Protein AF-0000000067836263 (afdb_homodimer)

Solvent-accessible surface area (backbone atoms only — not comparable to full-atom values): 13389 Å² total; per-residue (Å²): 71,58,66,52,59,58,48,73,36,65,31,92,86,54,60,40,24,23,24,28,62,38,73,39,53,53,65,40,67,37,30,39,68,39,77,93,58,31,45,74,40,44,68,71,58,35,48,76,71,31,68,58,45,29,51,48,44,49,43,50,20,43,34,40,86,85,82,56,33,32,35,38,49,52,55,67,71,66,40,44,36,70,35,97,80,37,47,33,46,74,61,96,51,39,26,26,25,73,36,72,39,52,54,70,37,70,47,23,29,45,52,81,80,40,54,42,56,74,39,73,65,62,65,86,113,69,59,66,52,60,58,46,73,37,66,32,93,86,54,58,42,22,24,24,26,62,38,74,40,53,53,65,38,67,37,30,39,69,37,76,92,58,31,46,74,39,43,68,72,60,36,49,75,72,32,70,57,44,30,51,48,45,50,43,49,20,42,34,40,86,84,82,56,33,30,35,39,50,53,56,66,71,66,38,43,37,70,35,98,78,37,48,34,46,72,60,94,51,40,26,27,25,72,36,71,40,51,54,69,38,72,47,23,29,46,53,82,81,40,54,42,56,76,37,74,63,61,64,88,113

Secondary structure (DSSP, 8-state):
-B-S-EEEEE-SSSSEEEEESS-B-TT-EEEE--TTTEEEE-HHHHHTT-HHHHHHHHHH-EE-TTT--EEEESSSGGGPEE-SS-SEEE-SSEEEESS-B-TTPEEEE-TTTTB----------/-B-S-EEEEE-SSSSEEEEESS-B-TT-EEEE--TTTEEEE-HHHHHTT-HHHHHHHHHHPEEPTTT--EEEESSSGGGPEE-SS-SEEE-SSEEEESS-B-TTPEEEE-TTTTB----------

pLDDT: mean 85.41, std 17.12, range [23.23, 98.62]

InterPro domains:
  IPR001214 SET domain [PF00856] (15-111)
  IPR001214 SET domain [PS50280] (4-112)
  IPR001214 SET domain [SM00317] (4-118)
  IPR046341 SET domain superfamily [G3DSA:2.170.270.10] (4-118)
  IPR046341 SET domain superfamily [SSF82199] (3-113)

Nearest PDB structures (foldseek):
  7u5v-assembly1_A  TM=6.796E-01  e=8.882E-07  Homo sapiens
  2w5z-assembly1_A  TM=6.906E-01  e=1.501E-06  Homo sapiens
  6paf-assembly1_A  TM=6.455E-01  e=1.419E-02  Homo sapiens
  6p6k-assembly1_A  TM=6.114E-01  e=1.191E-02  Homo sapiens
  6o9o-assembly1_A  TM=6.427E-01  e=1.899E-02  Homo sapiens

Radius of gyration: 17.43 Å; Cα contacts (8 Å, |Δi|>4): 562; chains: 2; bounding box: 42×46×35 Å

Structure (mmCIF, N/CA/C/O backbone):
data_AF-0000000067836263-model_v1
#
loop_
_entity.id
_entity.type
_entity.pdbx_description
1 polymer 'SET domain-containing protein'
#
loop_
_atom_site.group_PDB
_atom_site.id
_atom_site.type_symbol
_atom_site.label_atom_id
_atom_site.label_alt_id
_atom_site.label_comp_id
_atom_site.label_asym_id
_atom_site.label_entity_id
_atom_site.label_seq_id
_atom_site.pdbx_PDB_ins_code
_atom_site.Cartn_x
_atom_site.Cartn_y
_atom_site.Cartn_z
_atom_site.occupancy
_atom_site.B_iso_or_equiv
_atom_site.auth_seq_id
_atom_site.auth_comp_id
_atom_site.auth_asym_id
_atom_site.auth_atom_id
_atom_site.pdbx_PDB_model_num
ATOM 1 N N . MET A 1 1 ? 2.768 -11.562 1.488 1 87.62 1 MET A N 1
ATOM 2 C CA . MET A 1 1 ? 3.916 -10.797 1.013 1 87.62 1 MET A CA 1
ATOM 3 C C . MET A 1 1 ? 4.293 -11.203 -0.407 1 87.62 1 MET A C 1
ATOM 5 O O . MET A 1 1 ? 4.387 -12.398 -0.709 1 87.62 1 MET A O 1
ATOM 9 N N . MET A 1 2 ? 4.492 -10.219 -1.247 1 92.06 2 MET A N 1
ATOM 10 C CA . MET A 1 2 ? 4.961 -10.508 -2.6 1 92.06 2 MET A CA 1
ATOM 11 C C . MET A 1 2 ? 6.414 -10.969 -2.586 1 92.06 2 MET A C 1
ATOM 13 O O . MET A 1 2 ? 7.277 -10.305 -2.016 1 92.06 2 MET A O 1
ATOM 17 N N . ILE A 1 3 ? 6.699 -12.094 -3.27 1 92.81 3 ILE A N 1
ATOM 18 C CA . ILE A 1 3 ? 8.039 -12.664 -3.148 1 92.81 3 ILE A CA 1
ATOM 19 C C . ILE A 1 3 ? 8.758 -12.586 -4.496 1 92.81 3 ILE A C 1
ATOM 21 O O . ILE A 1 3 ? 9.75 -13.281 -4.719 1 92.81 3 ILE A O 1
ATOM 25 N N . VAL A 1 4 ? 8.25 -11.906 -5.438 1 94.56 4 VAL A N 1
ATOM 26 C CA . VAL A 1 4 ? 8.867 -11.586 -6.719 1 94.56 4 VAL A CA 1
ATOM 27 C C . VAL A 1 4 ? 8.977 -10.07 -6.875 1 94.56 4 VAL A C 1
ATOM 29 O O . VAL A 1 4 ? 8.211 -9.32 -6.27 1 94.56 4 VAL A O 1
ATOM 32 N N . LYS A 1 5 ? 9.93 -9.648 -7.66 1 93.75 5 LYS A N 1
ATOM 33 C CA . LYS A 1 5 ? 10.031 -8.219 -7.918 1 93.75 5 LYS A CA 1
ATOM 34 C C . LYS A 1 5 ? 8.773 -7.688 -8.602 1 93.75 5 LYS A C 1
ATOM 36 O O . LYS A 1 5 ? 8.273 -8.297 -9.547 1 93.75 5 LYS A O 1
ATOM 41 N N . ASN A 1 6 ? 8.266 -6.621 -8.109 1 95 6 ASN A N 1
ATOM 42 C CA . ASN A 1 6 ? 7.066 -5.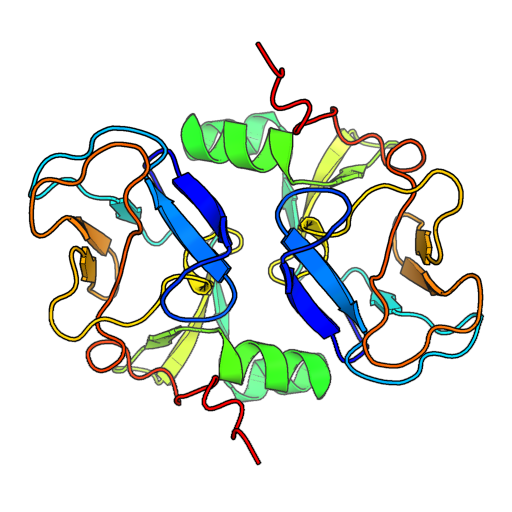992 -8.656 1 95 6 ASN A CA 1
ATOM 43 C C . ASN A 1 6 ? 7.02 -4.5 -8.328 1 95 6 ASN A C 1
ATOM 45 O O . ASN A 1 6 ? 7.809 -4.016 -7.512 1 95 6 ASN A O 1
ATOM 49 N N . TYR A 1 7 ? 6.176 -3.816 -9.023 1 93.06 7 TYR A N 1
ATOM 50 C CA . TYR A 1 7 ? 6.023 -2.389 -8.766 1 93.06 7 TYR A CA 1
ATOM 51 C C . TYR A 1 7 ? 4.617 -1.919 -9.117 1 93.06 7 TYR A C 1
ATOM 53 O O . TYR A 1 7 ? 3.883 -2.611 -9.828 1 93.06 7 TYR A O 1
ATOM 61 N N . VAL A 1 8 ? 4.195 -0.805 -8.547 1 93.5 8 VAL A N 1
ATOM 62 C CA . VAL A 1 8 ? 2.902 -0.188 -8.812 1 93.5 8 VAL A CA 1
ATOM 63 C C . VAL A 1 8 ? 3.064 0.918 -9.852 1 93.5 8 VAL A C 1
ATOM 65 O O . VAL A 1 8 ? 3.979 1.74 -9.758 1 93.5 8 VAL A O 1
ATOM 68 N N . ALA A 1 9 ? 2.27 0.976 -10.82 1 93.69 9 ALA A N 1
ATOM 69 C CA . ALA A 1 9 ? 2.312 1.959 -11.906 1 93.69 9 ALA A CA 1
ATOM 70 C C . ALA A 1 9 ? 0.921 2.193 -12.484 1 93.69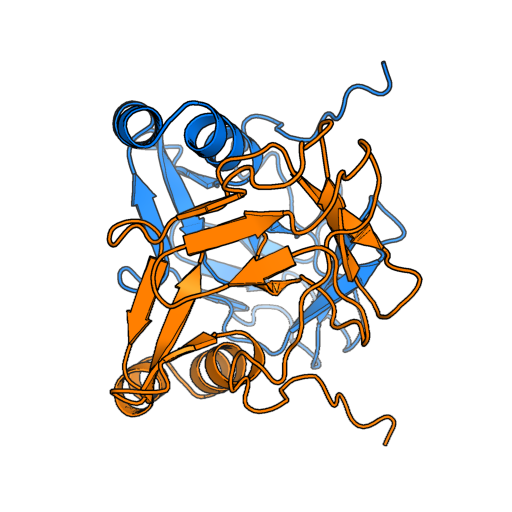 9 ALA A C 1
ATOM 72 O O . ALA A 1 9 ? -0.021 1.46 -12.172 1 93.69 9 ALA A O 1
ATOM 73 N N . PRO A 1 10 ? 0.758 3.324 -13.203 1 92.94 10 PRO A N 1
ATOM 74 C CA . PRO A 1 10 ? -0.54 3.541 -13.852 1 92.94 10 PRO A CA 1
ATOM 75 C C . PRO A 1 10 ? -0.971 2.363 -14.719 1 92.94 10 PRO A C 1
ATOM 77 O O . PRO A 1 10 ? -0.141 1.759 -15.406 1 92.94 10 PRO A O 1
ATOM 80 N N . SER A 1 11 ? -2.193 2.025 -14.609 1 93.25 11 SER A N 1
ATOM 81 C CA . SER A 1 11 ? -2.738 0.879 -15.336 1 93.25 11 SER A CA 1
ATOM 82 C C . SER A 1 11 ? -3.719 1.32 -16.422 1 93.25 11 SER A C 1
ATOM 84 O O . SER A 1 11 ? -4.5 2.252 -16.203 1 93.25 11 SER A O 1
ATOM 86 N N . ASP A 1 12 ? -3.703 0.629 -17.531 1 90.81 12 ASP A N 1
ATOM 87 C CA . ASP A 1 12 ? -4.676 0.875 -18.594 1 90.81 12 ASP A CA 1
ATOM 88 C C . ASP A 1 12 ? -6.031 0.264 -18.25 1 90.81 12 ASP A C 1
ATOM 90 O O . ASP A 1 12 ? -7.039 0.576 -18.891 1 90.81 12 ASP A O 1
ATOM 94 N N . ILE A 1 13 ? -6.059 -0.654 -17.359 1 87.88 13 ILE A N 1
ATOM 95 C CA . ILE A 1 13 ? -7.297 -1.293 -16.922 1 87.88 13 ILE A CA 1
ATOM 96 C C . ILE A 1 13 ? -8.078 -0.345 -16.016 1 87.88 13 ILE A C 1
ATOM 98 O O . ILE A 1 13 ? -9.203 0.047 -16.344 1 87.88 13 ILE A O 1
ATOM 102 N N . HIS A 1 14 ? -7.453 0.066 -14.938 1 84.31 14 HIS A N 1
ATOM 103 C CA . HIS A 1 14 ? -8.094 0.972 -13.992 1 84.31 14 HIS A CA 1
ATOM 104 C C . HIS A 1 14 ? -7.074 1.567 -13.023 1 84.31 14 HIS A C 1
ATOM 106 O O . HIS A 1 14 ? -6.402 0.834 -12.289 1 84.31 14 HIS A O 1
ATOM 112 N N . GLY A 1 15 ? -7.043 2.908 -13.125 1 89.5 15 GLY A N 1
ATOM 113 C CA . GLY A 1 15 ? -6.234 3.58 -12.125 1 89.5 15 GLY A CA 1
ATOM 114 C C . GLY A 1 15 ? -4.785 3.125 -12.117 1 89.5 15 GLY A C 1
ATOM 115 O O . GLY A 1 15 ? -4.047 3.385 -13.07 1 89.5 15 GLY A O 1
ATOM 116 N N . VAL A 1 16 ? -4.473 2.373 -11.047 1 91.88 16 VAL A N 1
ATOM 117 C CA . VAL A 1 16 ? -3.111 1.869 -10.891 1 91.88 16 VAL A CA 1
ATOM 118 C C . VAL A 1 16 ? -3.133 0.347 -10.781 1 91.88 16 VAL A C 1
ATOM 120 O O . VAL A 1 16 ? -4.172 -0.246 -10.477 1 91.88 16 VAL A O 1
ATOM 123 N N . GLY A 1 17 ? -1.986 -0.234 -11.086 1 93.5 17 GLY A N 1
ATOM 124 C CA . GLY A 1 17 ? -1.87 -1.683 -11.047 1 93.5 17 GLY A CA 1
ATOM 125 C C . GLY A 1 17 ? -0.51 -2.16 -10.578 1 93.5 17 GLY A C 1
ATOM 126 O O . GLY A 1 17 ? 0.374 -1.351 -10.289 1 93.5 17 GLY A O 1
ATOM 127 N N . VAL A 1 18 ? -0.439 -3.482 -10.445 1 95.94 18 VAL A N 1
ATOM 128 C CA . VAL A 1 18 ? 0.818 -4.125 -10.07 1 95.94 18 VAL A CA 1
ATOM 129 C C . VAL A 1 18 ? 1.467 -4.746 -11.305 1 95.94 18 VAL A C 1
ATOM 131 O O . VAL A 1 18 ? 0.809 -5.453 -12.07 1 95.94 18 VAL A O 1
ATOM 134 N N . PHE A 1 19 ? 2.746 -4.473 -11.43 1 97.25 19 PHE A N 1
ATOM 135 C CA . PHE A 1 19 ? 3.465 -4.938 -12.609 1 97.25 19 PHE A CA 1
ATOM 136 C C . PHE A 1 19 ? 4.672 -5.781 -12.219 1 97.25 19 PHE A C 1
ATOM 138 O O . PHE A 1 19 ? 5.305 -5.523 -11.195 1 97.25 19 PHE A O 1
ATOM 145 N N . ALA A 1 20 ? 4.938 -6.727 -13.07 1 97.75 20 ALA A N 1
ATOM 146 C CA . ALA A 1 20 ? 6.094 -7.594 -12.836 1 97.75 20 ALA A CA 1
ATOM 147 C C . ALA A 1 20 ? 7.398 -6.832 -13.039 1 97.75 20 ALA A C 1
ATOM 149 O O . ALA A 1 20 ? 7.609 -6.215 -14.086 1 97.75 20 ALA A O 1
ATOM 150 N N . GLY A 1 21 ? 8.242 -6.895 -12.023 1 96.75 21 GLY A N 1
ATOM 151 C CA . GLY A 1 21 ? 9.555 -6.289 -12.117 1 96.75 21 GLY A CA 1
ATOM 152 C C . GLY A 1 21 ? 10.617 -7.246 -12.641 1 96.75 21 GLY A C 1
ATOM 153 O O . GLY A 1 21 ? 11.789 -6.883 -12.742 1 96.75 21 GLY A O 1
ATOM 154 N N . GLU A 1 22 ? 10.305 -8.461 -12.852 1 97.06 22 GLU A N 1
ATOM 155 C CA . GLU A 1 22 ? 11.125 -9.539 -13.391 1 97.06 22 GLU A CA 1
ATOM 156 C C . GLU A 1 22 ? 10.281 -10.539 -14.18 1 97.06 22 GLU A C 1
ATOM 158 O O . GLU A 1 22 ? 9.047 -10.523 -14.086 1 97.06 22 GLU A O 1
ATOM 163 N N . ASP A 1 23 ? 10.992 -11.312 -15.008 1 98.56 23 ASP A N 1
ATOM 164 C CA . ASP A 1 23 ? 10.273 -12.422 -15.625 1 98.56 23 ASP A CA 1
ATOM 165 C C . ASP A 1 23 ? 9.844 -13.445 -14.578 1 98.56 23 ASP A C 1
ATOM 167 O O . ASP A 1 23 ? 10.602 -13.773 -13.672 1 98.56 23 ASP A O 1
ATOM 171 N N . ILE A 1 24 ? 8.578 -13.961 -14.773 1 98.25 24 ILE A N 1
ATOM 172 C CA . ILE A 1 24 ? 8.008 -14.93 -13.844 1 98.25 24 ILE A CA 1
ATOM 173 C C . ILE A 1 24 ? 7.512 -16.156 -14.617 1 98.25 24 ILE A C 1
ATOM 175 O O . ILE A 1 24 ? 6.605 -16.031 -15.445 1 98.25 24 ILE A O 1
ATOM 179 N N . ASN A 1 25 ? 8.008 -17.281 -14.25 1 98.5 25 ASN A N 1
ATOM 180 C CA . ASN A 1 25 ? 7.574 -18.5 -14.93 1 98.5 25 ASN A CA 1
ATOM 181 C C . ASN A 1 25 ? 6.211 -18.969 -14.422 1 98.5 25 ASN A C 1
ATOM 183 O O . ASN A 1 25 ? 5.875 -18.766 -13.258 1 98.5 25 ASN A O 1
ATOM 187 N N . GLN A 1 26 ? 5.547 -19.609 -15.359 1 98.31 26 GLN A N 1
ATOM 188 C CA . GLN A 1 26 ? 4.289 -20.219 -14.945 1 98.31 26 GLN A CA 1
ATOM 189 C C . GLN A 1 26 ? 4.484 -21.109 -13.719 1 98.31 26 GLN A C 1
ATOM 191 O O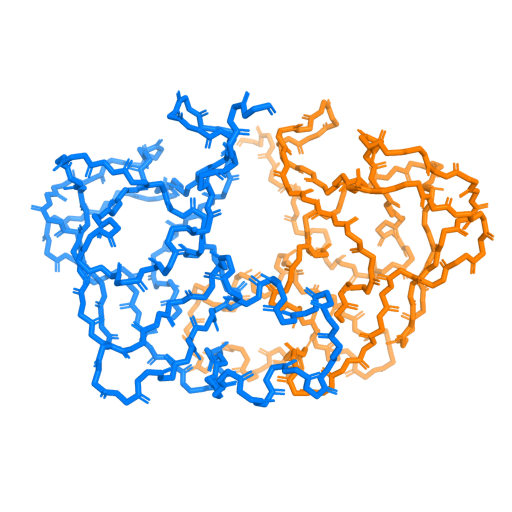 . GLN A 1 26 ? 5.457 -21.875 -13.648 1 98.31 26 GLN A O 1
ATOM 196 N N . GLY A 1 27 ? 3.588 -20.953 -12.812 1 97.81 27 GLY A N 1
ATOM 197 C CA . GLY A 1 27 ? 3.617 -21.797 -11.633 1 97.81 27 GLY A CA 1
ATOM 198 C C . GLY A 1 27 ? 4.438 -21.219 -10.492 1 97.81 27 GLY A C 1
ATOM 199 O O . GLY A 1 27 ? 4.367 -21.703 -9.359 1 97.81 27 GLY A O 1
ATOM 200 N N . THR A 1 28 ? 5.258 -20.25 -10.766 1 97.62 28 THR A N 1
ATOM 201 C CA . THR A 1 28 ? 6.074 -19.609 -9.742 1 97.62 28 THR A CA 1
ATOM 202 C C . THR A 1 28 ? 5.191 -18.938 -8.688 1 97.62 28 THR A C 1
ATOM 204 O O . THR A 1 28 ? 4.223 -18.266 -9.023 1 97.62 28 THR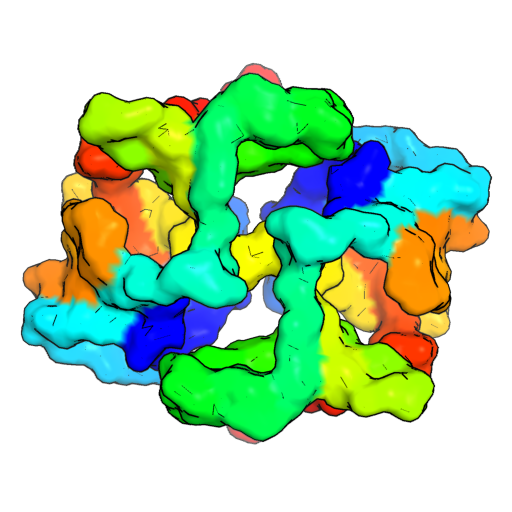 A O 1
ATOM 207 N N . ARG A 1 29 ? 5.535 -19.219 -7.445 1 96.31 29 ARG A N 1
ATOM 208 C CA . ARG A 1 29 ? 4.871 -18.516 -6.355 1 96.31 29 ARG A CA 1
ATOM 209 C C . ARG A 1 29 ? 5.234 -17.031 -6.363 1 96.31 29 ARG A C 1
ATOM 211 O O . ARG A 1 29 ? 6.402 -16.672 -6.523 1 96.31 29 ARG A O 1
ATOM 218 N N . ILE A 1 30 ? 4.199 -16.203 -6.223 1 96 30 ILE A N 1
ATOM 219 C CA . ILE A 1 30 ? 4.469 -14.773 -6.289 1 96 30 ILE A CA 1
ATOM 220 C C . ILE A 1 30 ? 4.086 -14.117 -4.969 1 96 30 ILE A C 1
ATOM 222 O O . ILE A 1 30 ? 4.457 -12.969 -4.711 1 96 30 ILE A O 1
ATOM 226 N N . TYR A 1 31 ? 3.326 -14.695 -4.199 1 93.69 31 TYR A N 1
ATOM 227 C CA . TYR A 1 31 ? 2.852 -14.18 -2.918 1 93.69 31 TYR A CA 1
ATOM 228 C C . TYR A 1 31 ? 2.785 -15.289 -1.877 1 93.69 31 TYR A C 1
ATOM 230 O O . TYR A 1 31 ? 2.432 -16.438 -2.195 1 93.69 31 TYR A O 1
ATOM 238 N N . GLU A 1 32 ? 3.164 -14.984 -0.686 1 92.44 32 GLU A N 1
ATOM 239 C CA . GLU A 1 32 ? 3.021 -15.859 0.472 1 92.44 32 GLU A CA 1
ATOM 240 C C . GLU A 1 32 ? 2.514 -15.094 1.688 1 92.44 32 GLU A C 1
ATOM 242 O O . GLU A 1 32 ? 3.006 -14.008 1.991 1 92.44 32 GLU A O 1
ATOM 247 N N . PHE A 1 33 ? 1.532 -15.703 2.336 1 90.56 33 PHE A N 1
ATOM 248 C CA . PHE A 1 33 ? 1.018 -15.094 3.557 1 90.56 33 PHE A CA 1
ATOM 249 C C . PHE A 1 33 ? 2.049 -15.164 4.676 1 90.56 33 PHE A C 1
ATOM 251 O O . PHE A 1 33 ? 2.594 -16.234 4.961 1 90.56 33 PHE A O 1
ATOM 258 N N . VAL A 1 34 ? 2.367 -14.062 5.227 1 89.62 34 VAL A N 1
ATOM 259 C CA . VAL A 1 34 ? 3.279 -13.961 6.363 1 89.62 34 VAL A CA 1
ATOM 260 C C . VAL A 1 34 ? 2.611 -13.188 7.496 1 89.62 34 VAL A C 1
ATOM 262 O O . VAL A 1 34 ? 2.293 -12.008 7.352 1 89.62 34 VAL A O 1
ATOM 265 N N . GLU A 1 35 ? 2.486 -13.742 8.625 1 83.81 35 GLU A N 1
ATOM 266 C CA . GLU A 1 35 ? 1.742 -13.203 9.766 1 83.81 35 GLU A CA 1
ATOM 267 C C . GLU A 1 35 ? 2.301 -11.859 10.203 1 83.81 35 GLU A C 1
ATOM 269 O O . GLU A 1 35 ? 1.544 -10.961 10.578 1 83.81 35 GLU A O 1
ATOM 274 N N . ASP A 1 36 ? 3.613 -11.68 10.18 1 84.31 36 ASP A N 1
ATOM 275 C CA . ASP A 1 36 ? 4.25 -10.461 10.672 1 84.31 36 ASP A CA 1
ATOM 276 C C . ASP A 1 36 ? 4.055 -9.305 9.695 1 84.31 36 ASP A C 1
ATOM 278 O O . ASP A 1 36 ? 4.238 -8.141 10.055 1 84.31 36 ASP A O 1
ATOM 282 N N . ILE A 1 37 ? 3.65 -9.625 8.461 1 86.69 37 ILE A N 1
ATOM 283 C CA . ILE A 1 37 ? 3.635 -8.633 7.395 1 86.69 37 ILE A CA 1
ATOM 284 C C . ILE A 1 37 ? 2.195 -8.367 6.961 1 86.69 37 ILE A C 1
ATOM 286 O O . ILE A 1 37 ? 1.819 -7.223 6.699 1 86.69 37 ILE A O 1
ATOM 290 N N . ASP A 1 38 ? 1.468 -9.414 6.965 1 89.38 38 ASP A N 1
ATOM 291 C CA . ASP A 1 38 ? 0.052 -9.344 6.613 1 89.38 38 ASP A CA 1
ATOM 292 C C . ASP A 1 38 ? -0.813 -9.148 7.855 1 89.38 38 ASP A C 1
ATOM 294 O O . ASP A 1 38 ? -0.75 -9.945 8.789 1 89.38 38 ASP A O 1
ATOM 298 N N . ILE A 1 39 ? -1.575 -8.109 7.82 1 89.31 39 ILE A N 1
ATOM 299 C CA . ILE A 1 39 ? -2.457 -7.812 8.945 1 89.31 39 ILE A CA 1
ATOM 300 C C . ILE A 1 39 ? -3.779 -8.555 8.773 1 89.31 39 ILE A C 1
ATOM 302 O O . ILE A 1 39 ? -4.371 -8.539 7.691 1 89.31 39 ILE A O 1
ATOM 306 N N . VAL A 1 40 ? -4.141 -9.188 9.82 1 89.62 40 VAL A N 1
ATOM 307 C CA . VAL A 1 40 ? -5.41 -9.906 9.852 1 89.62 40 VAL A CA 1
ATOM 308 C C . VAL A 1 40 ? -6.305 -9.312 10.945 1 89.62 40 VAL A C 1
ATOM 310 O O . VAL A 1 40 ? -5.898 -9.211 12.102 1 89.62 40 VAL A O 1
ATOM 313 N N . MET A 1 41 ? -7.48 -8.961 10.523 1 91.88 41 MET A N 1
ATOM 314 C CA . MET A 1 41 ? -8.414 -8.375 11.484 1 91.88 41 MET A CA 1
ATOM 315 C C . MET A 1 41 ? -9.852 -8.742 11.133 1 91.88 41 MET A C 1
ATOM 317 O O . MET A 1 41 ? -10.164 -9.016 9.969 1 91.88 41 MET A O 1
ATOM 321 N N . THR A 1 42 ? -10.625 -8.758 12.18 1 92.25 42 THR A N 1
ATOM 322 C CA . THR A 1 42 ? -12.062 -8.859 11.938 1 92.25 42 THR A CA 1
ATOM 323 C C . THR A 1 42 ? -12.641 -7.512 11.523 1 92.25 42 THR A C 1
ATOM 325 O O . THR A 1 42 ? -12.031 -6.469 11.758 1 92.25 42 THR A O 1
ATOM 328 N N . ARG A 1 43 ? -13.758 -7.602 10.898 1 90.12 43 ARG A N 1
ATOM 329 C CA . ARG A 1 43 ? -14.445 -6.367 10.539 1 90.12 43 ARG A CA 1
ATOM 330 C C . ARG A 1 43 ? -14.68 -5.488 11.766 1 90.12 43 ARG A C 1
ATOM 332 O O . ARG A 1 43 ? -14.508 -4.27 11.703 1 90.12 43 ARG A O 1
ATOM 339 N N . GLU A 1 44 ? -15.102 -6.074 12.836 1 92.94 44 GLU A N 1
ATOM 340 C CA . GLU A 1 44 ? -15.367 -5.348 14.078 1 92.94 44 GLU A CA 1
ATOM 341 C C . GLU A 1 44 ? -14.109 -4.652 14.586 1 92.94 44 GLU A C 1
ATOM 343 O O . GLU A 1 44 ? -14.172 -3.516 15.062 1 92.94 44 GLU A O 1
ATOM 348 N N . LYS A 1 45 ? -13.016 -5.328 14.492 1 93.5 45 LYS A N 1
ATOM 349 C CA . LYS A 1 45 ? -11.758 -4.758 14.977 1 93.5 45 LYS A CA 1
ATOM 350 C C . LYS A 1 45 ? -11.359 -3.541 14.141 1 93.5 45 LYS A C 1
ATOM 352 O O . LYS A 1 45 ? -10.836 -2.562 14.68 1 93.5 45 LYS A O 1
ATOM 357 N N . THR A 1 46 ? -11.602 -3.59 12.836 1 92.38 46 THR A N 1
ATOM 358 C CA . THR A 1 46 ? -11.242 -2.469 11.977 1 92.38 46 THR A CA 1
ATOM 359 C C . THR A 1 46 ? -11.969 -1.2 12.406 1 92.38 46 THR A C 1
ATOM 361 O O . THR A 1 46 ? -11.422 -0.1 12.312 1 92.38 46 THR A O 1
ATOM 364 N N . LEU A 1 47 ? -13.172 -1.327 12.906 1 92.25 47 LEU A N 1
ATOM 365 C CA . LEU A 1 47 ? -14 -0.191 13.305 1 92.25 47 LEU A CA 1
ATOM 366 C C . LEU A 1 47 ? -13.406 0.519 14.516 1 92.25 47 LEU A C 1
ATOM 368 O O . LEU A 1 47 ? -13.609 1.72 14.703 1 92.25 47 LEU A O 1
ATOM 372 N N . THR A 1 48 ? -12.656 -0.188 15.305 1 93.06 48 THR A N 1
ATOM 373 C CA . THR A 1 48 ? -12.062 0.395 16.5 1 93.06 48 THR A CA 1
ATOM 374 C C . THR A 1 48 ? -10.969 1.394 16.141 1 93.06 48 THR A C 1
ATOM 376 O O . THR A 1 48 ? -10.562 2.211 16.969 1 93.06 48 THR A O 1
ATOM 379 N N . TYR A 1 49 ? -10.523 1.377 14.969 1 91.12 49 TYR A N 1
ATOM 380 C CA . TYR A 1 49 ? -9.461 2.279 14.531 1 91.12 49 TYR A CA 1
ATOM 381 C C . TYR A 1 49 ? -10.039 3.479 13.789 1 91.12 49 TYR A C 1
ATOM 383 O O . TYR A 1 49 ? -9.297 4.352 13.336 1 91.12 49 TYR A O 1
ATOM 391 N N . GLY A 1 50 ? -11.359 3.49 13.648 1 88.94 50 GLY A N 1
ATOM 392 C CA . GLY A 1 50 ? -12.031 4.625 13.031 1 88.94 50 GLY A CA 1
ATOM 393 C C . GLY A 1 50 ? -12.711 4.277 11.719 1 88.94 50 GLY A C 1
ATOM 394 O O . GLY A 1 50 ? -12.438 3.232 11.125 1 88.94 50 GLY A O 1
ATOM 395 N N . ALA A 1 51 ? -13.562 5.199 11.266 1 88.38 51 ALA A N 1
ATOM 396 C CA . ALA A 1 51 ? -14.398 4.957 10.094 1 88.38 51 ALA A CA 1
ATOM 397 C C . ALA A 1 51 ? -13.562 4.91 8.82 1 88.38 51 ALA A C 1
ATOM 399 O O . ALA A 1 51 ? -13.836 4.113 7.918 1 88.38 51 ALA A O 1
ATOM 400 N N . GLU A 1 52 ? -12.617 5.715 8.805 1 87.69 52 GLU A N 1
ATOM 401 C CA . GLU A 1 52 ? -11.805 5.785 7.59 1 87.69 52 GLU A CA 1
ATOM 402 C C . GLU A 1 52 ? -10.992 4.512 7.395 1 87.69 52 GLU A C 1
ATOM 404 O O . GLU A 1 52 ? -10.898 3.988 6.281 1 87.69 52 GLU A O 1
ATOM 409 N N . PHE A 1 53 ? -10.461 4.031 8.477 1 89.81 53 PHE A N 1
ATOM 410 C CA . PHE A 1 53 ? -9.703 2.791 8.375 1 89.81 53 PHE A CA 1
ATOM 411 C C . PHE A 1 53 ? -10.617 1.619 8.039 1 89.81 53 PHE A C 1
ATOM 413 O O . PHE A 1 53 ? -10.266 0.763 7.223 1 89.81 53 PHE A O 1
ATOM 420 N N . ALA A 1 54 ? -11.727 1.604 8.688 1 90.69 54 ALA A N 1
ATOM 421 C CA . ALA A 1 54 ? -12.688 0.55 8.391 1 90.69 54 ALA A CA 1
ATOM 422 C C . ALA A 1 54 ? -13.078 0.56 6.91 1 90.69 54 ALA A C 1
ATOM 424 O O . ALA A 1 54 ? -13.156 -0.495 6.277 1 90.69 54 ALA A O 1
ATOM 425 N N . ARG A 1 55 ? -13.289 1.75 6.398 1 89 55 ARG A N 1
ATOM 426 C CA . ARG A 1 55 ? -13.609 1.889 4.98 1 89 55 ARG A CA 1
ATOM 427 C C . ARG A 1 55 ? -12.453 1.412 4.113 1 89 55 ARG A C 1
ATOM 429 O O . ARG A 1 55 ? -12.656 0.697 3.129 1 89 55 ARG A O 1
ATOM 436 N N . PHE A 1 56 ? -11.297 1.791 4.48 1 88.31 56 PHE A N 1
ATOM 437 C CA . PHE A 1 56 ? -10.086 1.391 3.768 1 88.31 56 PHE A CA 1
ATOM 438 C C . PHE A 1 56 ? -9.977 -0.128 3.693 1 88.31 56 PHE A C 1
ATOM 440 O O . PHE A 1 56 ? -9.773 -0.689 2.615 1 88.31 56 PHE A O 1
ATOM 447 N N . MET A 1 57 ? -10.141 -0.784 4.812 1 89 57 MET A N 1
ATOM 448 C CA . MET A 1 57 ? -10.047 -2.24 4.887 1 89 57 MET A CA 1
ATOM 449 C C . MET A 1 57 ? -11.141 -2.898 4.059 1 89 57 MET A C 1
ATOM 451 O O . MET A 1 57 ? -10.906 -3.912 3.4 1 89 57 MET A O 1
ATOM 455 N N . ARG A 1 58 ? -12.25 -2.316 4.086 1 87.5 58 ARG A N 1
ATOM 456 C CA . ARG A 1 58 ? -13.383 -2.85 3.33 1 87.5 58 ARG A CA 1
ATOM 457 C C . ARG A 1 58 ? -13.094 -2.83 1.832 1 87.5 58 ARG A C 1
ATOM 459 O O . ARG A 1 58 ? -13.508 -3.732 1.104 1 87.5 58 ARG A O 1
ATOM 466 N N . ILE A 1 59 ? -12.367 -1.866 1.438 1 83.38 59 ILE A N 1
ATOM 467 C CA . ILE A 1 59 ? -12.133 -1.67 0.012 1 83.38 59 ILE A CA 1
ATOM 468 C C . ILE A 1 59 ? -10.938 -2.506 -0.432 1 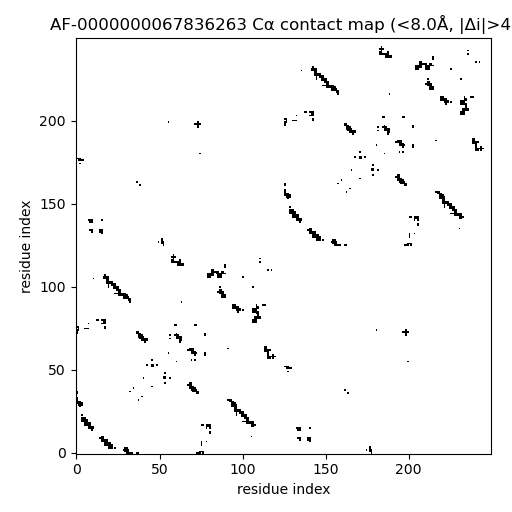83.38 59 ILE A C 1
ATOM 470 O O . ILE A 1 59 ? -10.969 -3.129 -1.497 1 83.38 59 ILE A O 1
ATOM 474 N N . PHE A 1 60 ? -10 -2.617 0.439 1 85.94 60 PHE A N 1
ATOM 475 C CA . PHE A 1 60 ? -8.711 -3.059 -0.093 1 85.94 60 PHE A CA 1
ATOM 476 C C . PHE A 1 60 ? -8.32 -4.406 0.495 1 85.94 60 PHE A C 1
ATOM 478 O O . PHE A 1 60 ? -7.441 -5.09 -0.037 1 85.94 60 PHE A O 1
ATOM 485 N N . ALA A 1 61 ? -8.875 -4.785 1.58 1 86.38 61 ALA A N 1
ATOM 486 C CA . ALA A 1 61 ? -8.469 -6.031 2.219 1 86.38 61 ALA A CA 1
ATOM 487 C C . ALA A 1 61 ? -9.086 -7.238 1.521 1 86.38 61 ALA A C 1
ATOM 489 O O . ALA A 1 61 ? -10.211 -7.156 1.018 1 86.38 61 ALA A O 1
ATOM 490 N N . PHE A 1 62 ? -8.281 -8.297 1.539 1 82.19 62 PHE A N 1
ATOM 491 C CA . PHE A 1 62 ? -8.828 -9.594 1.162 1 82.19 62 PHE A CA 1
ATOM 492 C C . PHE A 1 62 ? -9.633 -10.195 2.307 1 82.19 62 PHE A C 1
ATOM 494 O O . PHE A 1 62 ? -9.219 -10.141 3.465 1 82.19 62 PHE A O 1
ATOM 501 N N . VAL A 1 63 ? -10.805 -10.719 1.922 1 82.12 63 VAL A N 1
ATOM 502 C CA . VAL A 1 63 ? -11.633 -11.344 2.947 1 82.12 63 VAL A CA 1
ATOM 503 C C . VAL A 1 63 ? -11.547 -12.859 2.828 1 82.12 63 VAL A C 1
ATOM 505 O O . VAL A 1 63 ? -11.805 -13.422 1.763 1 82.12 63 VAL A O 1
ATOM 508 N N . ASP A 1 64 ? -11.07 -13.43 3.904 1 76.62 64 ASP A N 1
ATOM 509 C CA . ASP A 1 64 ? -11.031 -14.891 3.949 1 76.62 64 ASP A CA 1
ATOM 510 C C . ASP A 1 64 ? -12.438 -15.477 3.904 1 76.62 64 ASP A C 1
ATOM 512 O O . ASP A 1 64 ? -13.281 -15.156 4.75 1 76.62 64 ASP A O 1
ATOM 516 N N . PRO A 1 65 ? -12.703 -16.312 2.924 1 74.38 65 PRO A N 1
ATOM 517 C CA . PRO A 1 65 ? -14.07 -16.844 2.787 1 74.38 65 PRO A CA 1
ATOM 518 C C . PRO A 1 65 ? -14.461 -17.766 3.939 1 74.38 65 PRO A C 1
ATOM 520 O O . PRO A 1 65 ? -15.648 -17.984 4.176 1 74.38 65 PRO A O 1
ATOM 523 N N . GLY A 1 66 ? -13.523 -18.328 4.645 1 78.88 66 GLY A N 1
ATOM 524 C CA . GLY A 1 66 ? -13.82 -19.25 5.738 1 78.88 66 GLY A CA 1
ATOM 525 C C . GLY A 1 66 ? -14.266 -18.547 7.004 1 78.88 66 GLY A C 1
ATOM 526 O O . GLY A 1 66 ? -15.414 -18.688 7.43 1 78.88 66 GLY A O 1
ATOM 527 N N . ASP A 1 67 ? -13.438 -17.656 7.559 1 79.56 67 ASP A N 1
ATOM 528 C CA . ASP A 1 67 ? -13.734 -17.078 8.859 1 79.56 67 ASP A CA 1
ATOM 529 C C . ASP A 1 67 ? -14.062 -15.586 8.727 1 79.56 67 ASP A C 1
ATOM 531 O O . ASP A 1 67 ? -14.297 -14.906 9.727 1 79.56 67 ASP A O 1
ATOM 535 N N . ARG A 1 68 ? -14.094 -15.07 7.441 1 82.69 68 ARG A N 1
ATOM 536 C CA . ARG A 1 68 ? -14.508 -13.711 7.09 1 82.69 68 ARG A CA 1
ATOM 537 C C . ARG A 1 68 ? -13.539 -12.68 7.668 1 82.69 68 ARG A C 1
ATOM 539 O O . ARG A 1 68 ? -13.875 -11.5 7.766 1 82.69 68 ARG A O 1
ATOM 546 N N . THR A 1 69 ? -12.336 -13.172 8.055 1 88.06 69 THR A N 1
ATOM 547 C CA . THR A 1 69 ? -11.328 -12.203 8.469 1 88.06 69 THR A CA 1
ATOM 548 C C . THR A 1 69 ? -10.789 -11.438 7.258 1 88.06 69 THR A C 1
ATOM 550 O O . THR A 1 69 ? -10.812 -11.953 6.137 1 88.06 69 THR A O 1
ATOM 553 N N . MET A 1 70 ? -10.477 -10.234 7.543 1 88.62 70 MET A N 1
ATOM 554 C CA . MET A 1 70 ? -9.891 -9.375 6.52 1 88.62 70 MET A CA 1
ATOM 555 C C . MET A 1 70 ? -8.367 -9.406 6.59 1 88.62 70 MET A C 1
ATOM 557 O O . MET A 1 70 ? -7.785 -9.305 7.672 1 88.62 70 MET A O 1
ATOM 561 N N . VAL A 1 71 ? -7.812 -9.594 5.43 1 88.25 71 VAL A N 1
ATOM 562 C CA . VAL A 1 71 ? -6.355 -9.664 5.348 1 88.25 71 VAL A CA 1
ATOM 563 C C . VAL A 1 71 ? -5.844 -8.57 4.406 1 88.25 71 VAL A C 1
ATOM 565 O O . VAL A 1 71 ? -6.336 -8.43 3.287 1 88.25 71 VAL A O 1
ATOM 568 N N . ILE A 1 72 ? -4.914 -7.812 4.879 1 89 72 ILE A N 1
ATOM 569 C CA . ILE A 1 72 ? -4.273 -6.828 4.012 1 89 72 ILE A CA 1
ATOM 570 C C . ILE A 1 72 ? -2.762 -6.867 4.215 1 89 72 ILE A C 1
ATOM 572 O O . ILE A 1 72 ? -2.283 -7.027 5.34 1 89 72 ILE A O 1
ATOM 576 N N . SER A 1 73 ? -2.119 -6.77 3.121 1 88.94 73 SER A N 1
ATOM 577 C CA . SER A 1 73 ? -0.66 -6.758 3.148 1 88.94 73 SER A CA 1
ATOM 578 C C . SER A 1 73 ? -0.116 -5.336 3.031 1 88.94 73 SER A C 1
ATOM 580 O O . SER A 1 73 ? -0.769 -4.461 2.459 1 88.94 73 SER A O 1
ATOM 582 N N . VAL A 1 74 ? 1.107 -5.152 3.543 1 88.25 74 VAL A N 1
ATOM 583 C CA . VAL A 1 74 ? 1.768 -3.857 3.4 1 88.25 74 VAL A CA 1
ATOM 584 C C . VAL A 1 74 ? 2.312 -3.709 1.98 1 88.25 74 VAL A C 1
ATOM 586 O O . VAL A 1 74 ? 2.627 -2.602 1.543 1 88.25 74 VAL A O 1
ATOM 589 N N . ASP A 1 75 ? 2.418 -4.75 1.335 1 87.75 75 ASP A N 1
ATOM 590 C CA . ASP A 1 75 ? 3.068 -4.711 0.029 1 87.75 75 ASP A CA 1
ATOM 591 C C . ASP A 1 75 ? 2.096 -4.262 -1.059 1 87.75 75 ASP A C 1
ATOM 593 O O . ASP A 1 75 ? 1.094 -3.605 -0.769 1 87.75 75 ASP A O 1
ATOM 597 N N . ASN A 1 76 ? 2.385 -4.555 -2.355 1 91.19 76 ASN A N 1
ATOM 598 C CA . ASN A 1 76 ? 1.688 -3.961 -3.494 1 91.19 76 ASN A CA 1
ATOM 599 C C . ASN A 1 76 ? 0.459 -4.777 -3.885 1 91.19 76 ASN A C 1
ATOM 601 O O . ASN A 1 76 ? -0.319 -4.363 -4.746 1 91.19 76 ASN A O 1
ATOM 605 N N . SER A 1 77 ? 0.2 -5.887 -3.268 1 89.88 77 SER A N 1
ATOM 606 C CA . SER A 1 77 ? -0.75 -6.875 -3.764 1 89.88 77 SER A CA 1
ATOM 607 C C . SER A 1 77 ? -2.16 -6.297 -3.844 1 89.88 77 SER A C 1
ATOM 609 O O . SER A 1 77 ? -2.943 -6.676 -4.719 1 89.88 77 SER A O 1
ATOM 611 N N . ARG A 1 78 ? -2.51 -5.367 -3 1 86.56 78 ARG A N 1
ATOM 612 C CA . ARG A 1 78 ? -3.865 -4.832 -2.945 1 86.56 78 ARG A CA 1
ATOM 613 C C . ARG A 1 78 ? -4.191 -4.035 -4.207 1 86.56 78 ARG A C 1
ATOM 615 O O . ARG A 1 78 ? -5.355 -3.74 -4.477 1 86.56 78 ARG A O 1
ATOM 622 N N . PHE A 1 79 ? -3.25 -3.707 -4.996 1 90.31 79 PHE A N 1
ATOM 623 C CA . PHE A 1 79 ? -3.459 -2.865 -6.168 1 90.31 79 PHE A CA 1
ATOM 624 C C . PHE A 1 79 ? -3.68 -3.717 -7.414 1 90.31 79 PHE A C 1
ATOM 626 O O . PHE A 1 79 ? -3.867 -3.186 -8.508 1 90.31 79 PHE A O 1
ATOM 633 N N . MET A 1 80 ? -3.627 -4.969 -7.262 1 91.94 80 MET A N 1
ATOM 634 C CA . MET A 1 80 ? -3.777 -5.828 -8.438 1 91.94 80 MET A CA 1
ATOM 635 C C . MET A 1 80 ? -5.176 -5.699 -9.031 1 91.94 80 MET A C 1
ATOM 637 O O . MET A 1 80 ? -6.172 -5.809 -8.312 1 91.94 80 MET A O 1
ATOM 641 N N . ASN A 1 81 ? -5.219 -5.496 -10.312 1 91.06 81 ASN A N 1
ATOM 642 C CA . ASN A 1 81 ? -6.492 -5.309 -11.008 1 91.06 81 ASN A CA 1
ATOM 643 C C . ASN A 1 81 ? -7.133 -6.641 -11.375 1 91.06 81 ASN A C 1
ATOM 645 O O . ASN A 1 81 ? -6.441 -7.66 -11.477 1 91.06 81 ASN A O 1
ATOM 649 N N . HIS A 1 82 ? -8.383 -6.543 -11.516 1 89.12 82 HIS A N 1
ATOM 650 C CA . HIS A 1 82 ? -9.156 -7.691 -11.969 1 89.12 82 HIS A CA 1
ATOM 651 C C . HIS A 1 82 ? -9.031 -7.879 -13.477 1 89.12 82 HIS A C 1
ATOM 653 O O . HIS A 1 82 ? -9.023 -6.898 -14.227 1 89.12 82 HIS A O 1
ATOM 659 N N . ALA A 1 83 ? -8.938 -9.094 -13.867 1 90.12 83 ALA A N 1
ATOM 660 C CA . ALA A 1 83 ? -9.078 -9.484 -15.266 1 90.12 83 ALA A CA 1
ATOM 661 C C . ALA A 1 83 ? -9.938 -10.742 -15.406 1 90.12 83 ALA A C 1
ATOM 663 O O . ALA A 1 83 ? -9.953 -11.586 -14.508 1 90.12 83 ALA A O 1
ATOM 664 N N . GLU A 1 84 ? -10.68 -10.781 -16.469 1 89 84 GLU A N 1
ATOM 665 C CA . GLU A 1 84 ? -11.477 -11.977 -16.734 1 89 84 GLU A CA 1
ATOM 666 C C . GLU A 1 84 ? -10.586 -13.203 -16.891 1 89 84 GLU A C 1
ATOM 668 O O . GLU A 1 84 ? -10.961 -14.305 -16.484 1 89 84 GLU A O 1
ATOM 673 N N . GLN A 1 85 ? -9.508 -13.023 -17.578 1 93.25 85 GLN A N 1
ATOM 674 C CA . GLN A 1 85 ? -8.469 -14.047 -17.688 1 93.25 85 GLN A CA 1
ATOM 675 C C . GLN A 1 85 ? -7.191 -13.602 -16.984 1 93.25 85 GLN A C 1
ATOM 677 O O . GLN A 1 85 ? -6.215 -13.227 -17.641 1 93.25 85 GLN A O 1
ATOM 682 N N . PRO A 1 86 ? -7.215 -13.758 -15.742 1 95.69 86 PRO A N 1
ATOM 683 C CA . PRO A 1 86 ? -6.07 -13.258 -14.984 1 95.69 86 PRO A CA 1
ATOM 684 C C . PRO A 1 86 ? -4.812 -14.094 -15.18 1 95.69 86 PRO A C 1
ATOM 686 O O . PRO A 1 86 ? -4.902 -15.266 -15.57 1 95.69 86 PRO A O 1
ATOM 689 N N . ASN A 1 87 ? -3.699 -13.484 -14.914 1 97.69 87 ASN A N 1
ATOM 690 C CA . ASN A 1 87 ? -2.445 -14.211 -15.062 1 97.69 87 ASN A CA 1
ATOM 691 C C . ASN A 1 87 ? -1.907 -14.695 -13.719 1 97.69 87 ASN A C 1
ATOM 693 O O . ASN A 1 87 ? -0.79 -15.211 -13.641 1 97.69 87 ASN A O 1
ATOM 697 N N . THR A 1 88 ? -2.676 -14.523 -12.664 1 96.5 88 THR A N 1
ATOM 698 C CA . THR A 1 88 ? -2.32 -15.07 -11.359 1 96.5 88 THR A CA 1
ATOM 699 C C . THR A 1 88 ? -3.502 -15.812 -10.742 1 96.5 88 THR A C 1
ATOM 701 O O . THR A 1 88 ? -4.656 -15.57 -11.109 1 96.5 88 THR A O 1
ATOM 704 N N . ALA A 1 89 ? -3.209 -16.719 -9.859 1 92.62 89 ALA A N 1
ATOM 705 C CA . ALA A 1 89 ? -4.188 -17.422 -9.039 1 92.62 89 ALA A CA 1
ATOM 706 C C . ALA A 1 89 ? -3.789 -17.391 -7.566 1 92.62 89 ALA A C 1
ATOM 708 O O . ALA A 1 89 ? -2.619 -17.188 -7.238 1 92.62 89 ALA A O 1
ATOM 709 N N . TRP A 1 90 ? -4.863 -17.516 -6.75 1 87.62 90 TRP A N 1
ATOM 710 C CA . TRP A 1 90 ? -4.613 -17.297 -5.328 1 87.62 90 TRP A CA 1
ATOM 711 C C . TRP A 1 90 ? -5.406 -18.266 -4.473 1 87.62 90 TRP A C 1
ATOM 713 O O . TRP A 1 90 ? -6.523 -18.656 -4.832 1 87.62 90 TRP A O 1
ATOM 723 N N . ASP A 1 91 ? -4.793 -18.703 -3.387 1 84.12 91 ASP A N 1
ATOM 724 C CA . ASP A 1 91 ? -5.531 -19.328 -2.289 1 84.12 91 ASP A CA 1
ATOM 725 C C . ASP A 1 91 ? -5.297 -18.578 -0.979 1 84.12 91 ASP A C 1
ATOM 727 O O . ASP A 1 91 ? -4.926 -17.391 -0.988 1 84.12 91 ASP A O 1
ATOM 731 N N . GLU A 1 92 ? -5.566 -19.156 0.145 1 78.69 92 GLU A N 1
ATOM 732 C CA . GLU A 1 92 ? -5.508 -18.453 1.424 1 78.69 92 GLU A CA 1
ATOM 733 C C . GLU A 1 92 ? -4.066 -18.156 1.826 1 78.69 92 GLU A C 1
ATOM 735 O O . GLU A 1 92 ? -3.805 -17.219 2.592 1 78.69 92 GLU A O 1
ATOM 740 N N . GLN A 1 93 ? -3.209 -18.906 1.213 1 85.94 93 GLN A N 1
ATOM 741 C CA . GLN A 1 93 ? -1.845 -18.828 1.725 1 85.94 93 GLN A CA 1
ATOM 742 C C . GLN A 1 93 ? -0.877 -18.344 0.646 1 85.94 93 GLN A C 1
ATOM 744 O O . GLN A 1 93 ? 0.171 -17.781 0.953 1 85.94 93 GLN A O 1
ATOM 749 N N . PHE A 1 94 ? -1.31 -18.641 -0.618 1 90.5 94 PHE A N 1
ATOM 750 C CA . PHE A 1 94 ? -0.322 -18.406 -1.667 1 90.5 94 PHE A CA 1
ATOM 751 C C . PHE A 1 94 ? -0.975 -17.797 -2.902 1 90.5 94 PHE A C 1
ATOM 753 O O . PHE A 1 94 ? -2.186 -17.938 -3.098 1 90.5 94 PHE A O 1
ATOM 760 N N . GLY A 1 95 ? -0.23 -17.109 -3.689 1 92.81 95 GLY A N 1
ATOM 761 C CA . GLY A 1 95 ? -0.499 -16.734 -5.066 1 92.81 95 GLY A CA 1
ATOM 762 C C . GLY A 1 95 ? 0.572 -17.203 -6.035 1 92.81 95 GLY A C 1
ATOM 763 O O . GLY A 1 95 ? 1.745 -17.312 -5.668 1 92.81 95 GLY A O 1
ATOM 764 N N . TRP A 1 96 ? 0.128 -17.531 -7.227 1 96.62 96 TRP A N 1
ATOM 765 C CA . TRP A 1 96 ? 1.118 -17.984 -8.195 1 96.62 96 TRP A CA 1
ATOM 766 C C . TRP A 1 96 ? 0.729 -17.547 -9.609 1 96.62 96 TRP A C 1
ATOM 768 O O . TRP A 1 96 ? -0.424 -17.203 -9.859 1 96.62 96 TRP A O 1
ATOM 778 N N . ALA A 1 97 ? 1.786 -17.531 -10.469 1 98.06 97 ALA A N 1
ATOM 779 C CA . ALA A 1 97 ? 1.562 -17.203 -11.875 1 98.06 97 ALA A CA 1
ATOM 780 C C . ALA A 1 97 ? 0.889 -18.359 -12.609 1 98.06 97 ALA A C 1
ATOM 782 O O . ALA A 1 97 ? 1.337 -19.5 -12.516 1 98.06 97 ALA A O 1
ATOM 783 N N . THR A 1 98 ? -0.147 -18.078 -13.391 1 97.88 98 THR A N 1
ATOM 784 C CA . THR A 1 98 ? -0.874 -19.125 -14.102 1 97.88 98 THR A CA 1
ATOM 785 C C . THR A 1 98 ? -0.351 -19.281 -15.531 1 97.88 98 THR A C 1
ATOM 787 O O . THR A 1 98 ? -0.74 -20.203 -16.25 1 97.88 98 THR A O 1
ATOM 790 N N . ARG A 1 99 ? 0.451 -18.453 -15.93 1 98.25 99 ARG A N 1
ATOM 791 C CA . ARG A 1 99 ? 1.193 -18.453 -17.188 1 98.25 99 ARG A CA 1
ATOM 792 C C . ARG A 1 99 ? 2.504 -17.688 -17.047 1 98.25 99 ARG A C 1
ATOM 794 O O . ARG A 1 99 ? 2.758 -17.062 -16.016 1 98.25 99 ARG A O 1
ATOM 801 N N . ASP A 1 100 ? 3.311 -17.828 -18.047 1 98.62 100 ASP A N 1
ATOM 802 C CA . ASP A 1 100 ? 4.512 -17 -18.047 1 98.62 100 ASP A CA 1
ATOM 803 C C . ASP A 1 100 ? 4.156 -15.508 -18.109 1 98.62 100 ASP A C 1
ATOM 805 O O . ASP A 1 100 ? 3.268 -15.109 -18.875 1 98.62 100 ASP A O 1
ATOM 809 N N . ILE A 1 101 ? 4.812 -14.773 -17.297 1 98.44 101 ILE A N 1
ATOM 810 C CA . ILE A 1 101 ? 4.609 -13.328 -17.234 1 98.44 101 ILE A CA 1
ATOM 811 C C . ILE A 1 101 ? 5.934 -12.609 -17.484 1 98.44 101 ILE A C 1
ATOM 813 O O . ILE A 1 101 ? 6.922 -12.867 -16.797 1 98.44 101 ILE A O 1
ATOM 817 N N . ARG A 1 102 ? 5.957 -11.711 -18.406 1 98.62 102 ARG A N 1
ATOM 818 C CA . ARG A 1 102 ? 7.176 -10.984 -18.75 1 98.62 102 ARG A CA 1
ATOM 819 C C . ARG A 1 102 ? 7.363 -9.781 -17.828 1 98.62 102 ARG A C 1
ATOM 821 O O . ARG A 1 102 ? 6.387 -9.188 -17.359 1 98.62 102 ARG A O 1
ATOM 828 N N . LYS A 1 103 ? 8.625 -9.445 -17.625 1 98.19 103 LYS A N 1
ATOM 829 C CA . LYS A 1 103 ? 8.914 -8.188 -16.938 1 98.19 103 LYS A CA 1
ATOM 830 C C . LYS A 1 103 ? 8.148 -7.031 -17.562 1 98.19 103 LYS A C 1
ATOM 832 O O . LYS A 1 103 ? 8.102 -6.902 -18.797 1 98.19 103 LYS A O 1
ATOM 837 N N . GLY A 1 104 ? 7.531 -6.246 -16.703 1 97.75 104 GLY A N 1
ATOM 838 C CA . GLY A 1 104 ? 6.789 -5.094 -17.188 1 97.75 104 GLY A CA 1
ATOM 839 C C . GLY A 1 104 ? 5.324 -5.391 -17.453 1 97.75 104 GLY A C 1
ATOM 840 O O . GLY A 1 104 ? 4.535 -4.477 -17.688 1 97.75 104 GLY A O 1
ATOM 841 N N . GLU A 1 105 ? 4.973 -6.629 -17.438 1 98.12 105 GLU A N 1
ATOM 842 C CA . GLU A 1 105 ? 3.576 -7.012 -17.609 1 98.12 105 GLU A CA 1
ATOM 843 C C . GLU A 1 105 ? 2.783 -6.801 -16.328 1 98.12 105 GLU A C 1
ATOM 845 O O . GLU A 1 105 ? 3.279 -7.082 -15.234 1 98.12 105 GLU A O 1
ATOM 850 N N . GLU A 1 106 ? 1.558 -6.355 -16.5 1 97.88 106 GLU A N 1
ATOM 851 C CA . GLU A 1 106 ? 0.702 -6.145 -15.344 1 97.88 106 GLU A CA 1
ATOM 852 C C . GLU A 1 106 ? 0.225 -7.477 -14.766 1 97.88 106 GLU A C 1
ATOM 854 O O . GLU A 1 106 ? -0.172 -8.375 -15.508 1 97.88 106 GLU A O 1
ATOM 859 N N . LEU A 1 107 ? 0.36 -7.668 -13.484 1 97.5 107 LEU A N 1
ATOM 860 C CA . LEU A 1 107 ? -0.221 -8.805 -12.773 1 97.5 107 LEU A CA 1
ATOM 861 C C . LEU A 1 107 ? -1.709 -8.578 -12.523 1 97.5 107 LEU A C 1
ATOM 863 O O . LEU A 1 107 ? -2.109 -7.52 -12.047 1 97.5 107 LEU A O 1
ATOM 867 N N . THR A 1 108 ? -2.482 -9.531 -12.82 1 95.94 108 THR A N 1
ATOM 868 C CA . THR A 1 108 ? -3.926 -9.422 -12.648 1 95.94 108 THR A CA 1
ATOM 869 C C . THR A 1 108 ? -4.48 -10.625 -11.891 1 95.94 108 THR A C 1
ATOM 871 O O . THR A 1 108 ? -3.863 -11.688 -11.875 1 95.94 108 THR A O 1
ATOM 874 N N . CYS A 1 109 ? -5.527 -10.383 -11.234 1 91.88 109 CYS A N 1
ATOM 875 C CA . CYS A 1 109 ? -6.188 -11.445 -10.484 1 91.88 109 CYS A CA 1
ATOM 876 C C . CYS A 1 109 ? -7.684 -11.461 -10.766 1 91.88 109 CYS A C 1
ATOM 878 O O . CYS A 1 109 ? -8.211 -10.562 -11.422 1 91.88 109 CYS A O 1
ATOM 880 N N . ASP A 1 110 ? -8.297 -12.594 -10.352 1 82.56 110 ASP A N 1
ATOM 881 C CA . ASP A 1 110 ? -9.75 -12.711 -10.422 1 82.56 110 ASP A CA 1
ATOM 882 C C . ASP A 1 110 ? -10.391 -12.367 -9.086 1 82.56 110 ASP A C 1
ATOM 884 O O . ASP A 1 110 ? -10.266 -13.125 -8.117 1 82.56 110 ASP A O 1
ATOM 888 N N . TYR A 1 111 ? -11.039 -11.188 -9.094 1 72.12 111 TYR A N 1
ATOM 889 C CA . TYR A 1 111 ? -11.625 -10.711 -7.84 1 72.12 111 TYR A CA 1
ATOM 890 C C . TYR A 1 111 ? -12.695 -11.672 -7.344 1 72.12 111 TYR A C 1
ATOM 892 O O . TYR A 1 111 ? -13.008 -11.695 -6.148 1 72.12 111 TYR A O 1
ATOM 900 N N . PHE A 1 112 ? -13.289 -12.305 -8.227 1 62.56 112 PHE A N 1
ATOM 901 C CA . PHE A 1 112 ? -14.375 -13.195 -7.836 1 62.56 112 PHE A CA 1
ATOM 902 C C . PHE A 1 112 ? -13.836 -14.391 -7.055 1 62.56 112 PHE A C 1
ATOM 904 O O . PHE A 1 112 ? -14.57 -15.023 -6.301 1 62.56 112 PHE A O 1
ATOM 911 N N . THR A 1 113 ? -12.688 -14.727 -7.32 1 56.69 113 THR A N 1
ATOM 912 C CA . THR A 1 113 ? -12.109 -15.805 -6.523 1 56.69 113 THR A CA 1
ATOM 913 C C . THR A 1 113 ? -11.836 -15.328 -5.098 1 56.69 113 THR A C 1
ATOM 915 O O . THR A 1 113 ? -11.867 -16.125 -4.156 1 56.69 113 THR A O 1
ATOM 918 N N . PHE A 1 114 ? -11.469 -14.047 -4.969 1 53.44 114 PHE A N 1
ATOM 919 C CA . PHE A 1 114 ? -11.312 -13.453 -3.648 1 53.44 114 PHE A CA 1
ATOM 920 C C . PHE A 1 114 ? -12.492 -12.555 -3.312 1 53.44 114 PHE A C 1
ATOM 922 O O . PHE A 1 114 ? -13.047 -11.891 -4.195 1 53.44 114 PHE A O 1
ATOM 929 N N . TRP A 1 115 ? -13.383 -12.922 -2.49 1 48.38 115 TRP A N 1
ATOM 930 C CA . TRP A 1 115 ? -14.555 -12.133 -2.133 1 48.38 115 TRP A CA 1
ATOM 931 C C . TRP A 1 115 ? -14.156 -10.727 -1.684 1 48.38 115 TRP A C 1
ATOM 933 O O . TRP A 1 115 ? -13.633 -10.547 -0.579 1 48.38 115 TRP A O 1
ATOM 943 N N . PHE A 1 116 ? -13.43 -10.023 -2.492 1 48.06 116 PHE A N 1
ATOM 944 C CA . PHE A 1 116 ? -13.375 -8.602 -2.164 1 48.06 116 PHE A CA 1
ATOM 945 C C . PHE A 1 116 ? -14.781 -8.008 -2.133 1 48.06 116 PHE A C 1
ATOM 947 O O . PHE A 1 116 ? -15.648 -8.414 -2.902 1 48.06 116 PHE A O 1
ATOM 954 N N . GLU A 1 117 ? -15.281 -7.754 -0.991 1 46.59 117 GLU A N 1
ATOM 955 C CA . GLU A 1 117 ? -16.422 -6.871 -1.243 1 46.59 117 GLU A CA 1
ATOM 956 C C . GLU A 1 117 ? -16.062 -5.793 -2.264 1 46.59 117 GLU A C 1
ATOM 958 O O . GLU A 1 117 ? -15 -5.164 -2.168 1 46.59 117 GLU A O 1
ATOM 963 N N . PRO A 1 118 ? -16.547 -6.02 -3.479 1 42.72 118 PRO A N 1
ATOM 964 C CA . PRO A 1 118 ? -16.172 -5.07 -4.527 1 42.72 118 PRO A CA 1
ATOM 965 C C . PRO A 1 118 ? -15.867 -3.68 -3.977 1 42.72 118 PRO A C 1
ATOM 967 O O . PRO A 1 118 ? -16.734 -3.037 -3.385 1 42.72 118 PRO A O 1
ATOM 970 N N . PRO A 1 119 ? -14.938 -3.531 -3.451 1 38.28 119 PRO A N 1
ATOM 971 C CA . PRO A 1 119 ? -14.688 -2.135 -3.08 1 38.28 119 PRO A CA 1
ATOM 972 C C . PRO A 1 119 ? -14.945 -1.165 -4.23 1 38.28 119 PRO A C 1
ATOM 974 O O . PRO A 1 119 ? -15.562 -0.113 -4.031 1 38.28 119 PRO A O 1
ATOM 977 N N . PHE A 1 120 ? -14.047 -1.237 -5.18 1 36.06 120 PHE A N 1
ATOM 978 C CA . PHE A 1 120 ? -13.773 -0.252 -6.223 1 36.06 120 PHE A CA 1
ATOM 979 C C . PHE A 1 120 ? -14.953 -0.135 -7.18 1 36.06 120 PHE A C 1
ATOM 981 O O . PHE A 1 120 ? -14.812 0.398 -8.281 1 36.06 120 PHE A O 1
ATOM 988 N N . ALA A 1 121 ? -16.031 -0.84 -6.996 1 31.03 121 ALA A N 1
ATOM 989 C CA . ALA A 1 121 ? -16.922 -0.107 -7.891 1 31.03 121 ALA A CA 1
ATOM 990 C C . ALA A 1 121 ? -16.891 1.391 -7.598 1 31.03 121 ALA A C 1
ATOM 992 O O . ALA A 1 121 ? -17.453 1.847 -6.594 1 31.03 121 ALA A O 1
ATOM 993 N N . ASN A 1 122 ? -15.781 1.964 -7.477 1 28.16 122 ASN A N 1
ATOM 994 C CA . ASN A 1 122 ? -15.984 3.393 -7.684 1 28.16 122 ASN A CA 1
ATOM 995 C C . ASN A 1 122 ? -17.234 3.664 -8.516 1 28.16 122 ASN A C 1
ATOM 997 O O . ASN A 1 122 ? -17.297 3.303 -9.688 1 28.16 122 ASN A O 1
ATOM 1001 N N . PRO A 1 123 ? -18.469 3.514 -8.023 1 30.12 123 PRO A N 1
ATOM 1002 C CA . PRO A 1 123 ? -19.547 3.9 -8.938 1 30.12 123 PRO A CA 1
ATOM 1003 C C . PRO A 1 123 ? -19.172 5.086 -9.82 1 30.12 123 PRO A C 1
ATOM 1005 O O . PRO A 1 123 ? -18.5 6.02 -9.367 1 30.12 123 PRO A O 1
ATOM 1008 N N . SER A 1 124 ? -18.906 4.879 -11.086 1 26.33 124 SER A N 1
ATOM 1009 C CA . SER A 1 124 ? -19.188 5.887 -12.102 1 26.33 124 SER A CA 1
ATOM 1010 C C . SER A 1 124 ? -20.328 6.801 -11.656 1 26.33 124 SER A C 1
ATOM 1012 O O . SER A 1 124 ? -20.75 7.684 -12.406 1 26.33 124 SER A O 1
ATOM 1014 N N . GLU A 1 125 ? -20.969 6.539 -10.477 1 23.69 125 GLU A N 1
ATOM 1015 C CA . GLU A 1 125 ? -21.938 7.625 -10.461 1 23.69 125 GLU A CA 1
ATOM 1016 C C . GLU A 1 125 ? -21.266 8.977 -10.281 1 23.69 125 GLU A C 1
ATOM 1018 O O . GLU A 1 125 ? -20.203 9.062 -9.641 1 23.69 125 GLU A O 1
ATOM 1023 N N . MET B 1 1 ? -1.331 5.48 10.195 1 87.62 1 MET B N 1
ATOM 1024 C CA . MET B 1 1 ? -2.59 5.305 9.477 1 87.62 1 MET B CA 1
ATOM 1025 C C . MET B 1 1 ? -3.131 6.645 8.992 1 87.62 1 MET B C 1
ATOM 1027 O O . MET B 1 1 ? -3.186 7.609 9.758 1 87.62 1 MET B O 1
ATOM 1031 N N . MET B 1 2 ? -3.504 6.684 7.734 1 92.06 2 MET B N 1
ATOM 1032 C CA . MET B 1 2 ? -4.137 7.891 7.211 1 92.06 2 MET B CA 1
ATOM 1033 C C . MET B 1 2 ? -5.539 8.062 7.789 1 92.06 2 MET B C 1
ATOM 1035 O O . MET B 1 2 ? -6.359 7.145 7.727 1 92.06 2 MET B O 1
ATOM 1039 N N . ILE B 1 3 ? -5.84 9.273 8.297 1 92.81 3 ILE B N 1
ATOM 1040 C CA . ILE B 1 3 ? -7.105 9.43 9.008 1 92.81 3 ILE B CA 1
ATOM 1041 C C . ILE B 1 3 ? -8.016 10.383 8.234 1 92.81 3 ILE B C 1
ATOM 1043 O O . ILE B 1 3 ? -8.984 10.914 8.781 1 92.81 3 ILE B O 1
ATOM 1047 N N . VAL B 1 4 ? -7.688 10.75 7.07 1 94.56 4 VAL B N 1
ATOM 1048 C CA . VAL B 1 4 ? -8.508 11.508 6.133 1 94.56 4 VAL B CA 1
ATOM 1049 C C . VAL B 1 4 ? -8.742 10.688 4.867 1 94.56 4 VAL B C 1
ATOM 1051 O O . VAL B 1 4 ? -7.941 9.812 4.531 1 94.56 4 VAL B O 1
ATOM 1054 N N . LYS B 1 5 ? -9.828 10.977 4.191 1 93.69 5 LYS B N 1
ATOM 1055 C CA . LYS B 1 5 ? -10.07 10.281 2.928 1 93.69 5 LYS B CA 1
ATOM 1056 C C . LYS B 1 5 ? -8.961 10.578 1.922 1 93.69 5 LYS B C 1
ATOM 1058 O O . LYS B 1 5 ? -8.555 11.734 1.754 1 93.69 5 LYS B O 1
ATOM 1063 N N . ASN B 1 6 ? -8.453 9.586 1.312 1 94.94 6 ASN B N 1
ATOM 1064 C CA . ASN B 1 6 ? -7.395 9.703 0.318 1 94.94 6 ASN B CA 1
ATOM 1065 C C . ASN B 1 6 ? -7.406 8.531 -0.66 1 94.94 6 ASN B C 1
ATOM 1067 O O . ASN B 1 6 ? -8.102 7.543 -0.44 1 94.94 6 ASN B O 1
ATOM 1071 N N . TYR B 1 7 ? -6.73 8.719 -1.74 1 93 7 TYR B N 1
ATOM 1072 C CA . TYR B 1 7 ? -6.641 7.652 -2.73 1 93 7 TYR B CA 1
ATOM 1073 C C . TYR B 1 7 ? -5.336 7.738 -3.512 1 93 7 TYR B C 1
ATOM 1075 O O . TYR B 1 7 ? -4.664 8.773 -3.498 1 93 7 TYR B O 1
ATOM 1083 N N . VAL B 1 8 ? -4.914 6.629 -4.098 1 93.5 8 VAL B N 1
ATOM 1084 C CA . VAL B 1 8 ? -3.717 6.551 -4.93 1 93.5 8 VAL B CA 1
ATOM 1085 C C . VAL B 1 8 ? -4.102 6.676 -6.402 1 93.5 8 VAL B C 1
ATOM 1087 O O . VAL B 1 8 ? -5.047 6.031 -6.859 1 93.5 8 VAL B O 1
ATOM 1090 N N . ALA B 1 9 ? -3.463 7.473 -7.137 1 93.69 9 ALA B N 1
ATOM 1091 C CA . ALA B 1 9 ? -3.727 7.711 -8.555 1 93.69 9 ALA B CA 1
ATOM 1092 C C . ALA B 1 9 ? -2.451 8.117 -9.289 1 93.69 9 ALA B C 1
ATOM 1094 O O . ALA B 1 9 ? -1.425 8.391 -8.656 1 93.69 9 ALA B O 1
ATOM 1095 N N . PRO B 1 10 ? -2.475 7.992 -10.633 1 92.88 10 PRO B N 1
ATOM 1096 C CA . PRO B 1 10 ? -1.301 8.453 -11.383 1 92.88 10 PRO B CA 1
ATOM 1097 C C . PRO B 1 10 ? -0.917 9.891 -11.047 1 92.88 10 PRO B C 1
ATOM 1099 O O . PRO B 1 10 ? -1.792 10.742 -10.867 1 92.88 10 PRO B O 1
ATOM 1102 N N . SER B 1 11 ? 0.341 10.102 -10.891 1 93.31 11 SER B N 1
ATOM 1103 C CA . SER B 1 11 ? 0.855 11.414 -10.508 1 93.31 11 SER B CA 1
ATOM 1104 C C . SER B 1 11 ? 1.637 12.062 -11.648 1 93.31 11 SER B C 1
ATOM 1106 O O . SER B 1 11 ? 2.375 11.383 -12.359 1 93.31 11 SER B O 1
ATOM 1108 N N . ASP B 1 12 ? 1.501 13.359 -11.773 1 90.88 12 ASP B N 1
ATOM 1109 C CA . ASP B 1 12 ? 2.289 14.109 -12.75 1 90.88 12 ASP B CA 1
ATOM 1110 C C . ASP B 1 12 ? 3.721 14.312 -12.258 1 90.88 12 ASP B C 1
ATOM 1112 O O . ASP B 1 12 ? 4.602 14.695 -13.031 1 90.88 12 ASP B O 1
ATOM 1116 N N . ILE B 1 13 ? 3.947 14.172 -11.008 1 88.06 13 ILE B N 1
ATOM 1117 C CA . ILE B 1 13 ? 5.277 14.312 -10.422 1 88.06 13 ILE B CA 1
ATOM 1118 C C . ILE B 1 13 ? 6.113 13.07 -10.719 1 88.06 13 ILE B C 1
ATOM 1120 O O . ILE B 1 13 ? 7.16 13.164 -11.367 1 88.06 13 ILE B O 1
ATOM 1124 N N . HIS B 1 14 ? 5.613 11.93 -10.32 1 84.69 14 HIS B N 1
ATOM 1125 C CA . HIS B 1 14 ? 6.32 10.672 -10.547 1 84.69 14 HIS B CA 1
ATOM 1126 C C . HIS B 1 14 ? 5.41 9.477 -10.281 1 84.69 14 HIS B C 1
ATOM 1128 O O . HIS B 1 14 ? 4.906 9.305 -9.164 1 84.69 14 HIS B O 1
ATOM 1134 N N . GLY B 1 15 ? 5.27 8.727 -11.383 1 89.56 15 GLY B N 1
ATOM 1135 C CA . GLY B 1 15 ? 4.57 7.469 -11.188 1 89.56 15 GLY B CA 1
ATOM 1136 C C . GLY B 1 15 ? 3.174 7.645 -10.617 1 89.56 15 GLY B C 1
ATOM 1137 O O . GLY B 1 15 ? 2.287 8.172 -11.289 1 89.56 15 GLY B O 1
ATOM 1138 N N . VAL B 1 16 ? 3.068 7.242 -9.336 1 91.94 16 VAL B N 1
ATOM 1139 C CA . VAL B 1 16 ? 1.783 7.336 -8.648 1 91.94 16 VAL B CA 1
ATOM 1140 C C . VAL B 1 16 ? 1.928 8.188 -7.395 1 91.94 16 VAL B C 1
ATOM 1142 O O . VAL B 1 16 ? 3.039 8.398 -6.902 1 91.94 16 VAL B O 1
ATOM 1145 N N . GLY B 1 17 ? 0.792 8.711 -6.949 1 93.62 17 GLY B N 1
ATOM 1146 C CA . GLY B 1 17 ? 0.786 9.562 -5.773 1 93.62 17 GLY B CA 1
ATOM 1147 C C . GLY B 1 17 ? -0.457 9.391 -4.922 1 93.62 17 GLY B C 1
ATOM 1148 O O . GLY B 1 17 ? -1.348 8.609 -5.262 1 93.62 17 GLY B O 1
ATOM 1149 N N . VAL B 1 18 ? -0.428 10.094 -3.793 1 96 18 VAL B N 1
ATOM 1150 C CA . VAL B 1 18 ? -1.572 10.109 -2.887 1 96 18 VAL B CA 1
ATOM 1151 C C . VAL B 1 18 ? -2.346 11.414 -3.053 1 96 18 VAL B C 1
ATOM 1153 O O . VAL B 1 18 ? -1.757 12.5 -3.057 1 96 18 VAL B O 1
ATOM 1156 N N . PHE B 1 19 ? -3.643 11.266 -3.154 1 97.25 19 PHE B N 1
ATOM 1157 C CA . PHE B 1 19 ? -4.488 12.422 -3.402 1 97.25 19 PHE B CA 1
ATOM 1158 C C . PHE B 1 19 ? -5.562 12.547 -2.332 1 97.25 19 PHE B C 1
ATOM 1160 O O . PHE B 1 19 ? -6.062 11.539 -1.824 1 97.25 19 PHE B O 1
ATOM 1167 N N . ALA B 1 20 ? -5.887 13.781 -2.072 1 97.75 20 ALA B N 1
ATOM 1168 C CA . ALA B 1 20 ? -6.93 14.047 -1.084 1 97.75 20 ALA B CA 1
ATOM 1169 C C . ALA B 1 20 ? -8.305 13.648 -1.614 1 97.75 20 ALA B C 1
ATOM 1171 O O . ALA B 1 20 ? -8.703 14.078 -2.697 1 97.75 20 ALA B O 1
ATOM 1172 N N . GLY B 1 21 ? -8.984 12.828 -0.837 1 96.69 21 GLY B N 1
ATOM 1173 C CA . GLY B 1 21 ? -10.344 12.438 -1.184 1 96.69 21 GLY B CA 1
ATOM 1174 C C . GLY B 1 21 ? -11.391 13.359 -0.593 1 96.69 21 GLY B C 1
ATOM 1175 O O . GLY B 1 21 ? -12.594 13.141 -0.774 1 96.69 21 GLY B O 1
ATOM 1176 N N . GLU B 1 22 ? -11.023 14.297 0.195 1 97 22 GLU B N 1
ATOM 1177 C CA . GLU B 1 22 ? -11.836 15.328 0.836 1 97 22 GLU B CA 1
ATOM 1178 C C . GLU B 1 22 ? -11.047 16.609 1.021 1 97 22 GLU B C 1
ATOM 1180 O O . GLU B 1 22 ? -9.82 16.625 0.892 1 97 22 GLU B O 1
ATOM 1185 N N . ASP B 1 23 ? -11.812 17.688 1.228 1 98.56 23 ASP B N 1
ATOM 1186 C CA . ASP B 1 23 ? -11.117 18.906 1.621 1 98.56 23 ASP B CA 1
ATOM 1187 C C . ASP B 1 23 ? -10.461 18.75 2.992 1 98.56 23 ASP B C 1
ATOM 1189 O O . ASP B 1 23 ? -11.055 18.188 3.908 1 98.56 23 ASP B O 1
ATOM 1193 N N . ILE B 1 24 ? -9.211 19.297 3.096 1 98.25 24 ILE B N 1
ATOM 1194 C CA . ILE B 1 24 ? -8.445 19.219 4.336 1 98.25 24 ILE B CA 1
ATOM 1195 C C . ILE B 1 24 ? -7.977 20.609 4.75 1 98.25 24 ILE B C 1
ATOM 1197 O O . ILE B 1 24 ? -7.211 21.25 4.031 1 98.25 24 ILE B O 1
ATOM 1201 N N . ASN B 1 25 ? -8.336 21 5.93 1 98.5 25 ASN B N 1
ATOM 1202 C CA . ASN B 1 25 ? -7.918 22.312 6.414 1 98.5 25 ASN B CA 1
ATOM 1203 C C . ASN B 1 25 ? -6.469 22.297 6.891 1 98.5 25 ASN B C 1
ATOM 1205 O O . ASN B 1 25 ? -5.984 21.281 7.387 1 98.5 25 ASN B O 1
ATOM 1209 N N . GLN B 1 26 ? -5.906 23.469 6.734 1 98.31 26 GLN B N 1
ATOM 1210 C CA . GLN B 1 26 ? -4.562 23.625 7.285 1 98.31 26 GLN B CA 1
ATOM 1211 C C . GLN B 1 26 ? -4.523 23.203 8.75 1 98.31 26 GLN B C 1
ATOM 1213 O O . GLN B 1 26 ? -5.418 23.531 9.523 1 98.31 26 GLN B O 1
ATOM 1218 N N . GLY B 1 27 ? -3.516 22.438 9.039 1 97.81 27 GLY B N 1
ATOM 1219 C CA . GLY B 1 27 ? -3.318 22.031 10.43 1 97.81 27 GLY B CA 1
ATOM 1220 C C . GLY B 1 27 ? -4.008 20.734 10.773 1 97.81 27 GLY B C 1
ATOM 1221 O O . GLY B 1 27 ? -3.738 20.141 11.82 1 97.81 27 GLY B O 1
ATOM 1222 N N . THR B 1 28 ? -4.922 20.297 9.969 1 97.62 28 THR B N 1
ATOM 1223 C CA . THR B 1 28 ? -5.629 19.031 10.203 1 97.62 28 THR B CA 1
ATOM 1224 C C . THR B 1 28 ? -4.656 17.859 10.188 1 97.62 28 THR B C 1
ATOM 1226 O O . THR B 1 28 ? -3.793 17.766 9.312 1 97.62 28 THR B O 1
ATOM 1229 N N . ARG B 1 29 ? -4.793 17.031 11.203 1 96.38 29 ARG B N 1
ATOM 1230 C CA . ARG B 1 29 ? -4.035 15.789 11.211 1 96.38 29 ARG B CA 1
ATOM 1231 C C . ARG B 1 29 ? -4.496 14.852 10.102 1 96.38 29 ARG B C 1
ATOM 1233 O O . ARG B 1 29 ? -5.699 14.672 9.891 1 96.38 29 ARG B O 1
ATOM 1240 N N . ILE B 1 30 ? -3.51 14.305 9.398 1 96.06 30 ILE B N 1
ATOM 1241 C CA . ILE B 1 30 ? -3.885 13.453 8.273 1 96.06 30 ILE B CA 1
ATOM 1242 C C . ILE B 1 30 ? -3.361 12.039 8.492 1 96.06 30 ILE B C 1
ATOM 1244 O O . ILE B 1 30 ? -3.77 11.102 7.805 1 96.06 30 ILE B O 1
ATOM 1248 N N . TYR B 1 31 ? -2.465 11.844 9.297 1 93.75 31 TYR B N 1
ATOM 1249 C CA . TYR B 1 31 ? -1.849 10.562 9.602 1 93.75 31 TYR B CA 1
ATOM 1250 C C . TYR B 1 31 ? -1.56 10.43 11.094 1 93.75 31 TYR B C 1
ATOM 1252 O O . TYR B 1 31 ? -1.178 11.406 11.742 1 93.75 31 TYR B O 1
ATOM 1260 N N . GLU B 1 32 ? -1.779 9.289 11.625 1 92.5 32 GLU B N 1
ATOM 1261 C CA . GLU B 1 32 ? -1.412 8.938 12.992 1 92.5 32 GLU B CA 1
ATOM 1262 C C . GLU B 1 32 ? -0.792 7.543 13.055 1 92.5 32 GLU B C 1
ATOM 1264 O O . GLU B 1 32 ? -1.312 6.598 12.453 1 92.5 32 GLU B O 1
ATOM 1269 N N . PHE B 1 33 ? 0.302 7.469 13.797 1 90.62 33 PHE B N 1
ATOM 1270 C CA . PHE B 1 33 ? 0.942 6.172 13.977 1 90.62 33 PHE B CA 1
ATOM 1271 C C . PHE B 1 33 ? 0.086 5.262 14.852 1 90.62 33 PHE B C 1
ATOM 1273 O O . PHE B 1 33 ? -0.332 5.656 15.938 1 90.62 33 PHE B O 1
ATOM 1280 N N . VAL B 1 34 ? -0.222 4.137 14.359 1 89.75 34 VAL B N 1
ATOM 1281 C CA . VAL B 1 34 ? -0.97 3.121 15.094 1 89.75 34 VAL B CA 1
ATOM 1282 C C . VAL B 1 34 ? -0.203 1.8 15.078 1 89.75 34 VAL B C 1
ATOM 1284 O O . VAL B 1 34 ? -0.001 1.205 14.016 1 89.75 34 VAL B O 1
ATOM 1287 N N . GLU B 1 35 ? 0.124 1.273 16.172 1 84 35 GLU B N 1
ATOM 1288 C CA . GLU B 1 35 ? 0.986 0.107 16.328 1 84 35 GLU B CA 1
ATOM 1289 C C . GLU B 1 35 ? 0.406 -1.11 15.617 1 84 35 GLU B C 1
ATOM 1291 O O . GLU B 1 35 ? 1.146 -1.9 15.031 1 84 35 GLU B O 1
ATOM 1296 N N . ASP B 1 36 ? -0.907 -1.293 15.648 1 84.56 36 ASP B N 1
ATOM 1297 C CA . ASP B 1 36 ? -1.546 -2.475 15.078 1 84.56 36 ASP B CA 1
ATOM 1298 C C . ASP B 1 36 ? -1.577 -2.402 13.555 1 84.56 36 ASP B C 1
ATOM 1300 O O . ASP B 1 36 ? -1.787 -3.416 12.883 1 84.56 36 ASP B O 1
ATOM 1304 N N . ILE B 1 37 ? -1.341 -1.221 13 1 87 37 ILE B N 1
ATOM 1305 C CA . ILE B 1 37 ? -1.547 -0.997 11.578 1 87 37 ILE B CA 1
ATOM 1306 C C . ILE B 1 37 ? -0.208 -0.71 10.898 1 87 37 ILE B C 1
ATOM 1308 O O . ILE B 1 37 ? 0.04 -1.167 9.781 1 87 37 ILE B O 1
ATOM 1312 N N . ASP B 1 38 ? 0.586 -0.028 11.625 1 89.5 38 ASP B N 1
ATOM 1313 C CA . ASP B 1 38 ? 1.929 0.306 11.156 1 89.5 38 ASP B CA 1
ATOM 1314 C C . ASP B 1 38 ? 2.947 -0.729 11.633 1 89.5 38 ASP B C 1
ATOM 1316 O O . ASP B 1 38 ? 3.076 -0.977 12.828 1 89.5 38 ASP B O 1
ATOM 1320 N N . ILE B 1 39 ? 3.623 -1.294 10.688 1 89.25 39 ILE B N 1
ATOM 1321 C CA . ILE B 1 39 ? 4.633 -2.297 11.008 1 89.25 39 ILE B CA 1
ATOM 1322 C C . ILE B 1 39 ? 5.965 -1.61 11.305 1 89.25 39 ILE B C 1
ATOM 1324 O O . ILE B 1 39 ? 6.398 -0.73 10.555 1 89.25 39 ILE B O 1
ATOM 1328 N N . VAL B 1 40 ? 6.516 -2.025 12.375 1 89.62 40 VAL B N 1
ATOM 1329 C CA . VAL B 1 40 ? 7.824 -1.522 12.773 1 89.62 40 VAL B CA 1
ATOM 1330 C C . VAL B 1 40 ? 8.82 -2.676 12.844 1 89.62 40 VAL B C 1
ATOM 1332 O O . VAL B 1 40 ? 8.578 -3.676 13.523 1 89.62 40 VAL B O 1
ATOM 1335 N N . MET B 1 41 ? 9.898 -2.484 12.148 1 91.94 41 MET B N 1
ATOM 1336 C CA . MET B 1 41 ? 10.914 -3.531 12.133 1 91.94 41 MET B CA 1
ATOM 1337 C C . MET B 1 41 ? 12.312 -2.932 11.992 1 91.94 41 MET B C 1
ATOM 1339 O O . MET B 1 41 ? 12.469 -1.833 11.461 1 91.94 41 MET B O 1
ATOM 1343 N N . THR B 1 42 ? 13.227 -3.695 12.531 1 92.44 42 THR B N 1
ATOM 1344 C CA . THR B 1 42 ? 14.617 -3.338 12.258 1 92.44 42 THR B CA 1
ATOM 1345 C C . THR B 1 42 ? 15.031 -3.805 10.867 1 92.44 42 THR B C 1
ATOM 1347 O O . THR B 1 42 ? 14.391 -4.68 10.281 1 92.44 42 THR B O 1
ATOM 1350 N N . ARG B 1 43 ? 16.062 -3.188 10.406 1 90.25 43 ARG B N 1
ATOM 1351 C CA . ARG B 1 43 ? 16.594 -3.617 9.117 1 90.25 43 ARG B CA 1
ATOM 1352 C C . ARG B 1 43 ? 16.938 -5.105 9.141 1 90.25 43 ARG B C 1
ATOM 1354 O O . ARG B 1 43 ? 16.672 -5.82 8.172 1 90.25 43 ARG B O 1
ATOM 1361 N N . GLU B 1 44 ? 17.562 -5.543 10.188 1 93 44 GLU B N 1
ATOM 1362 C CA . GLU B 1 44 ? 17.938 -6.945 10.336 1 93 44 GLU B CA 1
ATOM 1363 C C . GLU B 1 44 ? 16.719 -7.859 10.273 1 93 44 GLU B C 1
ATOM 1365 O O . GLU B 1 44 ? 16.766 -8.93 9.664 1 93 44 GLU B O 1
ATOM 1370 N N . LYS B 1 45 ? 15.68 -7.453 10.914 1 93.62 45 LYS B N 1
ATOM 1371 C CA . LYS B 1 45 ? 14.469 -8.266 10.93 1 93.62 45 LYS B CA 1
ATOM 1372 C C . LYS B 1 45 ? 13.867 -8.391 9.539 1 93.62 45 LYS B C 1
ATOM 1374 O O . LYS B 1 45 ? 13.359 -9.453 9.164 1 93.62 45 LYS B O 1
ATOM 1379 N N . THR B 1 46 ? 13.914 -7.328 8.742 1 92.5 46 THR B N 1
ATOM 1380 C CA . THR B 1 46 ? 13.352 -7.367 7.395 1 92.5 46 THR B CA 1
ATOM 1381 C C . THR B 1 46 ? 14.047 -8.438 6.555 1 92.5 46 THR B C 1
ATOM 1383 O O . THR B 1 46 ? 13.414 -9.078 5.715 1 92.5 46 THR B O 1
ATOM 1386 N N . LEU B 1 47 ? 15.32 -8.672 6.793 1 92.44 47 LEU B N 1
ATOM 1387 C CA . LEU B 1 47 ? 16.109 -9.625 6.023 1 92.44 47 LEU B CA 1
ATOM 1388 C C . LEU B 1 47 ? 15.641 -11.055 6.285 1 92.44 47 LEU B C 1
ATOM 1390 O O . LEU B 1 47 ? 15.789 -11.922 5.426 1 92.44 47 LEU B O 1
ATOM 1394 N N . THR B 1 48 ? 15.07 -11.281 7.418 1 93.06 48 THR B N 1
ATOM 1395 C CA . THR B 1 48 ? 14.617 -12.625 7.77 1 93.06 48 THR B CA 1
ATOM 1396 C C . THR B 1 48 ? 13.414 -13.031 6.918 1 93.06 48 THR B C 1
ATOM 1398 O O . THR B 1 48 ? 13.078 -14.211 6.832 1 93.06 48 THR B O 1
ATOM 1401 N N . TYR B 1 49 ? 12.805 -12.141 6.289 1 91.12 49 TYR B N 1
ATOM 1402 C CA . TYR B 1 49 ? 11.633 -12.43 5.469 1 91.12 49 TYR B CA 1
ATOM 1403 C C . TYR B 1 49 ? 12.016 -12.539 3.996 1 91.12 49 TYR B C 1
ATOM 1405 O O . TYR B 1 49 ? 11.156 -12.773 3.143 1 91.12 49 TYR B O 1
ATOM 1413 N N . GLY B 1 50 ? 13.297 -12.328 3.707 1 89.19 50 GLY B N 1
ATOM 1414 C CA . GLY B 1 50 ? 13.797 -12.5 2.352 1 89.19 50 GLY B CA 1
ATOM 1415 C C . GLY B 1 50 ? 14.305 -11.211 1.736 1 89.19 50 GLY B C 1
ATOM 1416 O O . GLY B 1 50 ? 14.023 -10.117 2.238 1 89.19 50 GLY B O 1
ATOM 1417 N N . ALA B 1 51 ? 15.016 -11.375 0.616 1 88.75 51 ALA B N 1
ATOM 1418 C CA . ALA B 1 51 ? 15.695 -10.25 -0.021 1 88.75 51 ALA B CA 1
ATOM 1419 C C . ALA B 1 51 ? 14.688 -9.273 -0.632 1 88.75 51 ALA B C 1
ATOM 1421 O O . ALA B 1 51 ? 14.883 -8.062 -0.593 1 88.75 51 ALA B O 1
ATOM 1422 N N . GLU B 1 52 ? 13.688 -9.812 -1.142 1 88 52 GLU B N 1
ATOM 1423 C CA . GLU B 1 52 ? 12.711 -8.961 -1.812 1 88 52 GLU B CA 1
ATOM 1424 C C . GLU B 1 52 ? 11.969 -8.078 -0.812 1 88 52 GLU B C 1
ATOM 1426 O O . GLU B 1 52 ? 11.758 -6.891 -1.06 1 88 52 GLU B O 1
ATOM 1431 N N . PHE B 1 53 ? 11.641 -8.672 0.3 1 89.88 53 PHE B N 1
ATOM 1432 C CA . PHE B 1 53 ? 10.961 -7.879 1.317 1 89.88 53 PHE B CA 1
ATOM 1433 C C . PHE B 1 53 ? 11.898 -6.836 1.904 1 89.88 53 PHE B C 1
ATOM 1435 O O . PHE B 1 53 ? 11.5 -5.691 2.135 1 89.88 53 PHE B O 1
ATOM 1442 N N . ALA B 1 54 ? 13.086 -7.25 2.146 1 90.88 54 ALA B N 1
ATOM 1443 C CA . ALA B 1 54 ? 14.07 -6.301 2.654 1 90.88 54 ALA B CA 1
ATOM 1444 C C . ALA B 1 54 ? 14.242 -5.121 1.7 1 90.88 54 ALA B C 1
ATOM 1446 O O . ALA B 1 54 ? 14.312 -3.971 2.135 1 90.88 54 ALA B O 1
ATOM 1447 N N . ARG B 1 55 ? 14.297 -5.441 0.422 1 89.25 55 ARG B N 1
ATOM 1448 C CA . ARG B 1 55 ? 14.398 -4.395 -0.588 1 89.25 55 ARG B CA 1
ATOM 1449 C C . ARG B 1 55 ? 13.172 -3.496 -0.574 1 89.25 55 ARG B C 1
ATOM 1451 O O . ARG B 1 55 ? 13.289 -2.27 -0.635 1 89.25 55 ARG B O 1
ATOM 1458 N N . PHE B 1 56 ? 12.055 -4.102 -0.479 1 88.44 56 PHE B N 1
ATOM 1459 C CA . PHE B 1 56 ? 10.789 -3.377 -0.421 1 88.44 56 PHE B CA 1
ATOM 1460 C C . PHE B 1 56 ? 10.781 -2.393 0.743 1 88.44 56 PHE B C 1
ATOM 1462 O O . PHE B 1 56 ? 10.461 -1.215 0.565 1 88.44 56 PHE B O 1
ATOM 1469 N N . MET B 1 57 ? 11.148 -2.854 1.913 1 89.19 57 MET B N 1
ATOM 1470 C CA . MET B 1 57 ? 11.172 -2.023 3.113 1 89.19 57 MET B CA 1
ATOM 1471 C C . MET B 1 57 ? 12.188 -0.894 2.973 1 89.19 57 MET B C 1
ATOM 1473 O O . MET B 1 57 ? 11.93 0.232 3.404 1 89.19 57 MET B O 1
ATOM 1477 N N . ARG B 1 58 ? 13.234 -1.188 2.363 1 87.62 58 ARG B N 1
ATOM 1478 C CA . ARG B 1 58 ? 14.273 -0.189 2.162 1 87.62 58 ARG B CA 1
ATOM 1479 C C . ARG B 1 58 ? 13.781 0.952 1.281 1 87.62 58 ARG B C 1
ATOM 1481 O O . ARG B 1 58 ? 14.156 2.109 1.489 1 87.62 58 ARG B O 1
ATOM 1488 N N . ILE B 1 59 ? 12.945 0.61 0.398 1 83.56 59 ILE B N 1
ATOM 1489 C CA . ILE B 1 59 ? 12.492 1.591 -0.584 1 83.56 59 ILE B CA 1
ATOM 1490 C C . ILE B 1 59 ? 11.312 2.375 -0.027 1 83.56 59 ILE B C 1
ATOM 1492 O O . ILE B 1 59 ? 11.234 3.594 -0.191 1 83.56 59 ILE B O 1
ATOM 1496 N N . PHE B 1 60 ? 10.508 1.693 0.725 1 86.12 60 PHE B N 1
ATOM 1497 C CA . PHE B 1 60 ? 9.195 2.297 0.936 1 86.12 60 PHE B CA 1
ATOM 1498 C C . PHE B 1 60 ? 8.984 2.637 2.406 1 86.12 60 PHE B C 1
ATOM 1500 O O . PHE B 1 60 ? 8.094 3.412 2.748 1 86.12 60 PHE B O 1
ATOM 1507 N N . ALA B 1 61 ? 9.727 2.059 3.281 1 86.62 61 ALA B N 1
ATOM 1508 C CA . ALA B 1 61 ? 9.5 2.297 4.703 1 86.62 61 ALA B CA 1
ATOM 1509 C C . ALA B 1 61 ? 10.102 3.629 5.141 1 86.62 61 ALA B C 1
ATOM 1511 O O . ALA B 1 61 ? 11.133 4.055 4.617 1 86.62 61 ALA B O 1
ATOM 1512 N N . PHE B 1 62 ? 9.383 4.219 6.09 1 82.44 62 PHE B N 1
ATOM 1513 C CA . PHE B 1 62 ? 9.961 5.352 6.801 1 82.44 62 PHE B CA 1
ATOM 1514 C C . PHE B 1 62 ? 10.961 4.879 7.848 1 82.44 62 PHE B C 1
ATOM 1516 O O . PHE B 1 62 ? 10.711 3.904 8.562 1 82.44 62 PHE B O 1
ATOM 1523 N N . VAL B 1 63 ? 12.086 5.578 7.859 1 82.31 63 VAL B N 1
ATOM 1524 C CA . VAL B 1 63 ? 13.102 5.219 8.852 1 82.31 63 VAL B CA 1
ATOM 1525 C C . VAL B 1 63 ? 13.102 6.238 9.984 1 82.31 63 VAL B C 1
ATOM 1527 O O . VAL B 1 63 ? 13.25 7.441 9.742 1 82.31 63 VAL B O 1
ATOM 1530 N N . ASP B 1 64 ? 12.82 5.715 11.148 1 76.62 64 ASP B N 1
ATOM 1531 C CA . ASP B 1 64 ? 12.898 6.574 12.32 1 76.62 64 ASP B CA 1
ATOM 1532 C C . ASP B 1 64 ? 14.32 7.066 12.555 1 76.62 64 ASP B C 1
ATOM 1534 O O . ASP B 1 64 ? 15.242 6.262 12.695 1 76.62 64 ASP B O 1
ATOM 1538 N N . PRO B 1 65 ? 14.508 8.367 12.586 1 74.25 65 PRO B N 1
ATOM 1539 C CA . PRO B 1 65 ? 15.875 8.883 12.719 1 74.25 65 PRO B CA 1
ATOM 1540 C C . PRO B 1 65 ? 16.5 8.57 14.078 1 74.25 65 PRO B C 1
ATOM 1542 O O . PRO B 1 65 ? 17.719 8.602 14.219 1 74.25 65 PRO B O 1
ATOM 1545 N N . GLY B 1 66 ? 15.711 8.312 15.086 1 78.75 66 GLY B N 1
ATOM 1546 C CA . GLY B 1 66 ? 16.219 8.039 16.422 1 78.75 66 GLY B CA 1
ATOM 1547 C C . GLY B 1 66 ? 16.781 6.641 16.578 1 78.75 66 GLY B C 1
ATOM 1548 O O . GLY B 1 66 ? 17.984 6.473 16.781 1 78.75 66 GLY B O 1
ATOM 1549 N N . ASP B 1 67 ? 15.977 5.605 16.344 1 79.31 67 ASP B N 1
ATOM 1550 C CA . ASP B 1 67 ? 16.422 4.242 16.625 1 79.31 67 ASP B CA 1
ATOM 1551 C C . ASP B 1 67 ? 16.609 3.457 15.328 1 79.31 67 ASP B C 1
ATOM 1553 O O . ASP B 1 67 ? 16.938 2.268 15.359 1 79.31 67 ASP B O 1
ATOM 1557 N N . ARG B 1 68 ? 16.438 4.152 14.148 1 82.75 68 ARG B N 1
ATOM 1558 C CA . ARG B 1 68 ? 16.688 3.625 12.812 1 82.75 68 ARG B CA 1
ATOM 1559 C C .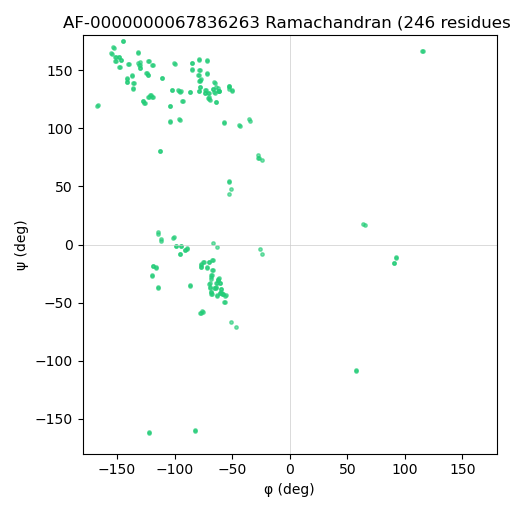 ARG B 1 68 ? 15.75 2.471 12.484 1 82.75 68 ARG B C 1
ATOM 1561 O O . ARG B 1 68 ? 16.016 1.686 11.57 1 82.75 68 ARG B O 1
ATOM 1568 N N . THR B 1 69 ? 14.648 2.377 13.266 1 88.12 69 THR B N 1
ATOM 1569 C CA . THR B 1 69 ? 13.641 1.39 12.898 1 88.12 69 THR B CA 1
ATOM 1570 C C . THR B 1 69 ? 12.883 1.833 11.648 1 88.12 69 THR B C 1
ATOM 1572 O O . THR B 1 69 ? 12.781 3.029 11.367 1 88.12 69 THR B O 1
ATOM 1575 N N . MET B 1 70 ? 12.516 0.833 10.922 1 88.75 70 MET B N 1
ATOM 1576 C CA . MET B 1 70 ? 11.734 1.065 9.711 1 88.75 70 MET B CA 1
ATOM 1577 C C . MET B 1 70 ? 10.242 0.924 9.992 1 88.75 70 MET B C 1
ATOM 1579 O O . MET B 1 70 ? 9.82 -0.03 10.648 1 88.75 70 MET B O 1
ATOM 1583 N N . VAL B 1 71 ? 9.555 1.929 9.523 1 88.31 71 VAL B N 1
ATOM 1584 C CA . VAL B 1 71 ? 8.109 1.929 9.734 1 88.31 71 VAL B CA 1
ATOM 1585 C C . VAL B 1 71 ? 7.387 1.962 8.391 1 88.31 71 VAL B C 1
ATOM 1587 O O . VAL B 1 71 ? 7.707 2.785 7.523 1 88.31 71 VAL B O 1
ATOM 1590 N N . ILE B 1 72 ? 6.477 1.061 8.211 1 89.19 72 ILE B N 1
ATOM 1591 C CA . ILE B 1 72 ? 5.652 1.092 7.004 1 89.19 72 ILE B CA 1
ATOM 1592 C C . ILE B 1 72 ? 4.191 0.842 7.371 1 89.19 72 ILE B C 1
ATOM 1594 O O . ILE B 1 72 ? 3.895 0.023 8.242 1 89.19 72 ILE B O 1
ATOM 1598 N N . SER B 1 73 ? 3.393 1.595 6.723 1 89.31 73 SER B N 1
ATOM 1599 C CA . SER B 1 73 ? 1.956 1.453 6.941 1 89.31 73 SER B CA 1
ATOM 1600 C C . SER B 1 73 ? 1.306 0.636 5.832 1 89.31 73 SER B C 1
ATOM 1602 O O . SER B 1 73 ? 1.808 0.597 4.707 1 89.31 73 SER B O 1
ATOM 1604 N N . VAL B 1 74 ? 0.155 0.03 6.164 1 88.44 74 VAL B N 1
ATOM 1605 C CA . VAL B 1 74 ? -0.605 -0.697 5.152 1 88.44 74 VAL B CA 1
ATOM 1606 C C . VAL B 1 74 ? -1.355 0.29 4.262 1 88.44 74 VAL B C 1
ATOM 1608 O O . VAL B 1 74 ? -1.808 -0.068 3.172 1 88.44 74 VAL B O 1
ATOM 1611 N N . ASP B 1 75 ? -1.474 1.435 4.703 1 88.25 75 ASP B N 1
ATOM 1612 C CA . ASP B 1 75 ? -2.303 2.395 3.982 1 88.25 75 ASP B CA 1
ATOM 1613 C C . ASP B 1 75 ? -1.532 3.031 2.828 1 88.25 75 ASP B C 1
ATOM 1615 O O . ASP B 1 75 ? -0.562 2.457 2.332 1 88.25 75 ASP B O 1
ATOM 1619 N N . ASN B 1 76 ? -1.984 4.219 2.312 1 91.44 76 ASN B N 1
ATOM 1620 C CA . ASN B 1 76 ? -1.499 4.793 1.062 1 91.44 76 ASN B CA 1
ATOM 1621 C C . ASN B 1 76 ? -0.285 5.688 1.289 1 91.44 76 ASN B C 1
ATOM 1623 O O . ASN B 1 76 ? 0.33 6.16 0.333 1 91.44 76 ASN B O 1
ATOM 1627 N N . SER B 1 77 ? 0.138 5.902 2.496 1 90.12 77 SER B N 1
ATOM 1628 C CA . SER B 1 77 ? 1.076 6.965 2.834 1 90.12 77 SER B CA 1
ATOM 1629 C C . SER B 1 77 ? 2.414 6.766 2.131 1 90.12 77 SER B C 1
ATOM 1631 O O . SER B 1 77 ? 3.094 7.738 1.789 1 90.12 77 SER B O 1
ATOM 1633 N N . ARG B 1 78 ? 2.816 5.551 1.871 1 86.88 78 ARG B N 1
ATOM 1634 C CA . ARG B 1 78 ? 4.125 5.273 1.288 1 86.88 78 ARG B CA 1
ATOM 1635 C C . ARG B 1 78 ? 4.207 5.801 -0.142 1 86.88 78 ARG B C 1
ATOM 1637 O O . ARG B 1 78 ? 5.301 5.91 -0.705 1 86.88 78 ARG B O 1
ATOM 1644 N N . PHE B 1 79 ? 3.143 6.156 -0.747 1 90.5 79 PHE B N 1
ATOM 1645 C CA . PHE B 1 79 ? 3.125 6.574 -2.143 1 90.5 79 PHE B CA 1
ATOM 1646 C C . PHE B 1 79 ? 3.225 8.094 -2.254 1 90.5 79 PHE B C 1
ATOM 1648 O O . PHE B 1 79 ? 3.225 8.641 -3.357 1 90.5 79 PHE B O 1
ATOM 1655 N N . MET B 1 80 ? 3.279 8.742 -1.165 1 92.19 80 MET B N 1
ATOM 1656 C CA . MET B 1 80 ? 3.32 10.203 -1.217 1 92.19 80 MET B CA 1
ATOM 1657 C C . MET B 1 80 ? 4.609 10.688 -1.875 1 92.19 80 MET B C 1
ATOM 1659 O O . MET B 1 80 ? 5.699 10.258 -1.501 1 92.19 80 MET B O 1
ATOM 1663 N N . ASN B 1 81 ? 4.453 11.578 -2.822 1 91.31 81 ASN B N 1
ATOM 1664 C CA . ASN B 1 81 ? 5.598 12.086 -3.568 1 91.31 81 ASN B CA 1
ATOM 1665 C C . ASN B 1 81 ? 6.27 13.242 -2.836 1 91.31 81 ASN B C 1
ATOM 1667 O O . ASN B 1 81 ? 5.648 13.906 -2.002 1 91.31 81 ASN B O 1
ATOM 1671 N N . HIS B 1 82 ? 7.469 13.375 -3.17 1 89.56 82 HIS B N 1
ATOM 1672 C CA . HIS B 1 82 ? 8.25 14.492 -2.652 1 89.56 82 HIS B CA 1
ATOM 1673 C C . HIS B 1 82 ? 7.926 15.781 -3.396 1 89.56 82 HIS B C 1
ATOM 1675 O O . HIS B 1 82 ? 7.734 15.773 -4.613 1 89.56 82 HIS B O 1
ATOM 1681 N N . ALA B 1 83 ? 7.871 16.828 -2.674 1 90.38 83 ALA B N 1
ATOM 1682 C CA . ALA B 1 83 ? 7.84 18.188 -3.238 1 90.38 83 ALA B CA 1
ATOM 1683 C C . ALA B 1 83 ? 8.75 19.125 -2.459 1 90.38 83 ALA B C 1
ATOM 1685 O O . ALA B 1 83 ? 8.961 18.953 -1.257 1 90.38 83 ALA B O 1
ATOM 1686 N N . GLU B 1 84 ? 9.336 20.031 -3.18 1 89 84 GLU B N 1
ATOM 1687 C CA . GLU B 1 84 ? 10.172 21.031 -2.521 1 89 84 GLU B CA 1
ATOM 1688 C C . GLU B 1 84 ? 9.359 21.859 -1.519 1 89 84 GLU B C 1
ATOM 1690 O O . GLU B 1 84 ? 9.867 22.234 -0.462 1 89 84 GLU B O 1
ATOM 1695 N N . GLN B 1 85 ? 8.18 22.203 -1.923 1 93.25 85 GLN B N 1
ATOM 1696 C CA . GLN B 1 85 ? 7.211 22.844 -1.038 1 93.25 85 GLN B CA 1
ATOM 1697 C C . GLN B 1 85 ? 6.016 21.938 -0.774 1 93.25 85 GLN B C 1
ATOM 1699 O O . GLN B 1 85 ? 4.934 22.156 -1.323 1 93.25 85 GLN B O 1
ATOM 1704 N N . PRO B 1 86 ? 6.223 21.062 0.096 1 95.75 86 PRO B N 1
ATOM 1705 C CA . PRO B 1 86 ? 5.164 20.078 0.325 1 95.75 86 PRO B CA 1
ATOM 1706 C C . PRO B 1 86 ? 3.951 20.656 1.04 1 95.75 86 PRO B C 1
ATOM 1708 O O . PRO B 1 86 ? 4.062 21.688 1.708 1 95.75 86 PRO B O 1
ATOM 1711 N N . ASN B 1 87 ? 2.854 20 0.888 1 97.69 87 ASN B N 1
ATOM 1712 C CA . ASN B 1 87 ? 1.645 20.469 1.548 1 97.69 87 ASN B CA 1
ATOM 1713 C C . ASN B 1 87 ? 1.339 19.672 2.812 1 97.69 87 ASN B C 1
ATOM 1715 O O . ASN B 1 87 ? 0.282 19.859 3.422 1 97.69 87 ASN B O 1
ATOM 1719 N N . THR B 1 88 ? 2.229 18.781 3.201 1 96.5 88 THR B N 1
ATOM 1720 C CA . THR B 1 88 ? 2.105 18.078 4.469 1 96.5 88 THR B CA 1
ATOM 1721 C C . THR B 1 88 ? 3.41 18.141 5.254 1 96.5 88 THR B C 1
ATOM 1723 O O . THR B 1 88 ? 4.48 18.359 4.68 1 96.5 88 THR B O 1
ATOM 1726 N N . ALA B 1 89 ? 3.314 17.984 6.539 1 92.56 89 ALA B N 1
ATOM 1727 C CA . ALA B 1 89 ? 4.445 17.844 7.449 1 92.56 89 ALA B CA 1
ATOM 1728 C C . ALA B 1 89 ? 4.262 16.641 8.375 1 92.56 89 ALA B C 1
ATOM 1730 O O . ALA B 1 89 ? 3.141 16.172 8.57 1 92.56 89 ALA B O 1
ATOM 1731 N N . TRP B 1 90 ? 5.449 16.156 8.812 1 87.69 90 TRP B N 1
ATOM 1732 C CA . TRP B 1 90 ? 5.391 14.875 9.531 1 87.69 90 TRP B CA 1
ATOM 1733 C C . TRP B 1 90 ? 6.363 14.867 10.703 1 87.69 90 TRP B C 1
ATOM 1735 O O . TRP B 1 90 ? 7.445 15.461 10.625 1 87.69 90 TRP B O 1
ATOM 1745 N N . ASP B 1 91 ? 5.941 14.25 11.789 1 84.06 91 ASP B N 1
ATOM 1746 C CA . ASP B 1 91 ? 6.867 13.82 12.828 1 84.06 91 ASP B CA 1
ATOM 1747 C C . ASP B 1 91 ? 6.77 12.312 13.062 1 84.06 91 ASP B C 1
ATOM 1749 O O . ASP B 1 91 ? 6.316 11.57 12.195 1 84.06 91 ASP B O 1
ATOM 1753 N N . GLU B 1 92 ? 7.23 11.797 14.156 1 78.69 92 GLU B N 1
ATOM 1754 C CA . GLU B 1 92 ? 7.305 10.359 14.383 1 78.69 92 GLU B CA 1
ATOM 1755 C C . GLU B 1 92 ? 5.918 9.766 14.602 1 78.69 92 GLU B C 1
ATOM 1757 O O . GLU B 1 92 ? 5.707 8.57 14.375 1 78.69 92 GLU B O 1
ATOM 1762 N N . GLN B 1 93 ? 5.039 10.656 14.938 1 86 93 GLN B N 1
ATOM 1763 C CA . GLN B 1 93 ? 3.76 10.117 15.383 1 86 93 GLN B CA 1
ATOM 1764 C C . GLN B 1 93 ? 2.619 10.602 14.492 1 86 93 GLN B C 1
ATOM 1766 O O . GLN B 1 93 ? 1.59 9.93 14.375 1 86 93 GLN B O 1
ATOM 1771 N N . PHE B 1 94 ? 2.889 11.797 13.891 1 90.5 94 PHE B N 1
ATOM 1772 C CA . PHE B 1 94 ? 1.749 12.406 13.219 1 90.5 94 PHE B CA 1
ATOM 1773 C C . PHE B 1 94 ? 2.176 13.047 11.906 1 90.5 94 PHE B C 1
ATOM 1775 O O . PHE B 1 94 ? 3.352 13.367 11.719 1 90.5 94 PHE B O 1
ATOM 1782 N N . GLY B 1 95 ? 1.273 13.188 11 1 92.88 95 GLY B N 1
ATOM 1783 C CA . GLY B 1 95 ? 1.315 14.055 9.828 1 92.88 95 GLY B CA 1
ATOM 1784 C C . GLY B 1 95 ? 0.151 15.023 9.766 1 92.88 95 GLY B C 1
ATOM 1785 O O . GLY B 1 95 ? -0.95 14.711 10.219 1 92.88 95 GLY B O 1
ATOM 1786 N N . TRP B 1 96 ? 0.447 16.188 9.242 1 96.62 96 TRP B N 1
ATOM 1787 C CA . TRP B 1 96 ? -0.639 17.156 9.148 1 96.62 96 TRP B CA 1
ATOM 1788 C C . TRP B 1 96 ? -0.486 18.031 7.91 1 96.62 96 TRP B C 1
ATOM 1790 O O . TRP B 1 96 ? 0.593 18.094 7.316 1 96.62 96 TRP B O 1
ATOM 1800 N N . ALA B 1 97 ? -1.646 18.609 7.512 1 98.06 97 ALA B N 1
ATOM 1801 C CA . ALA B 1 97 ? -1.648 19.531 6.371 1 98.06 97 ALA B CA 1
ATOM 1802 C C . ALA B 1 97 ? -1.009 20.859 6.738 1 98.06 97 ALA B C 1
ATOM 1804 O O . ALA B 1 97 ? -1.363 21.469 7.754 1 98.06 97 ALA B O 1
ATOM 1805 N N . THR B 1 98 ? -0.116 21.391 5.918 1 97.88 98 THR B N 1
ATOM 1806 C CA . THR B 1 98 ? 0.57 22.641 6.203 1 97.88 98 THR B CA 1
ATOM 1807 C C . THR B 1 98 ? -0.139 23.812 5.531 1 97.88 98 THR B C 1
ATOM 1809 O O . THR B 1 98 ? 0.208 24.969 5.762 1 97.88 98 THR B O 1
ATOM 1812 N N . ARG B 1 99 ? -1.048 23.562 4.754 1 98.25 99 ARG B N 1
ATOM 1813 C CA . ARG B 1 99 ? -1.96 24.5 4.105 1 98.25 99 ARG B CA 1
ATOM 1814 C C . ARG B 1 99 ? -3.287 23.828 3.77 1 98.25 99 ARG B C 1
ATOM 1816 O O . ARG B 1 99 ? -3.434 22.609 3.932 1 98.25 99 ARG B O 1
ATOM 1823 N N . ASP B 1 100 ? -4.211 24.641 3.385 1 98.62 100 ASP B N 1
ATOM 1824 C CA . ASP B 1 100 ? -5.453 24.031 2.91 1 98.62 100 ASP B CA 1
ATOM 1825 C C . ASP B 1 100 ? -5.215 23.203 1.658 1 98.62 100 ASP B C 1
ATOM 1827 O O . ASP B 1 100 ? -4.473 23.609 0.762 1 98.62 100 ASP B O 1
ATOM 1831 N N . ILE B 1 101 ? -5.801 22.047 1.677 1 98.44 101 ILE B N 1
ATOM 1832 C CA . ILE B 1 101 ? -5.691 21.125 0.552 1 98.44 101 ILE B CA 1
ATOM 1833 C C . ILE B 1 101 ? -7.086 20.781 0.028 1 98.44 101 ILE B C 1
ATOM 1835 O O . ILE B 1 101 ? -7.949 20.344 0.787 1 98.44 101 ILE B O 1
ATOM 1839 N N . ARG B 1 102 ? -7.301 20.953 -1.243 1 98.62 102 ARG B N 1
ATOM 1840 C CA . ARG B 1 102 ? -8.602 20.688 -1.836 1 98.62 102 ARG B CA 1
ATOM 1841 C C . ARG B 1 102 ? -8.75 19.219 -2.201 1 98.62 102 ARG B C 1
ATOM 1843 O O . ARG B 1 102 ? -7.758 18.547 -2.525 1 98.62 102 ARG B O 1
ATOM 1850 N N . LYS B 1 103 ? -9.984 18.766 -2.16 1 98.19 103 LYS B N 1
ATOM 1851 C CA . LYS B 1 103 ? -10.266 17.438 -2.691 1 98.19 103 LYS B CA 1
ATOM 1852 C C . LYS B 1 103 ? -9.68 17.266 -4.094 1 98.19 103 LYS B C 1
ATOM 1854 O O . LYS B 1 103 ? -9.82 18.156 -4.938 1 98.19 103 LYS B O 1
ATOM 1859 N N . GLY B 1 104 ? -9.008 16.156 -4.273 1 97.75 104 GLY B N 1
ATOM 1860 C CA . GLY B 1 104 ? -8.422 15.875 -5.574 1 97.75 104 GLY B CA 1
ATOM 1861 C C . GLY B 1 104 ? -6.992 16.359 -5.711 1 97.75 104 GLY B C 1
ATOM 1862 O O . GLY B 1 104 ? -6.312 16.047 -6.688 1 97.75 104 GLY B O 1
ATOM 1863 N N . GLU B 1 105 ? -6.559 17.141 -4.789 1 98.12 105 GLU B N 1
ATOM 1864 C CA . GLU B 1 105 ? -5.176 17.609 -4.793 1 98.12 105 GLU B CA 1
ATOM 1865 C C . GLU B 1 105 ? -4.223 16.531 -4.297 1 98.12 105 GLU B C 1
ATOM 1867 O O . GLU B 1 105 ? -4.535 15.812 -3.348 1 98.12 105 GLU B O 1
ATOM 1872 N N . GLU B 1 106 ? -3.064 16.484 -4.93 1 97.88 106 GLU B N 1
ATOM 1873 C CA . GLU B 1 106 ? -2.066 15.508 -4.512 1 97.88 106 GLU B CA 1
ATOM 1874 C C . GLU B 1 106 ? -1.421 15.906 -3.189 1 97.88 106 GLU B C 1
ATOM 1876 O O . GLU B 1 106 ? -1.074 17.078 -2.988 1 97.88 106 GLU B O 1
ATOM 1881 N N . LEU B 1 107 ? -1.345 15.008 -2.238 1 97.5 107 LEU B N 1
ATOM 1882 C CA . LEU B 1 107 ? -0.589 15.195 -1.004 1 97.5 107 LEU B CA 1
ATOM 1883 C C . LEU B 1 107 ? 0.9 14.969 -1.24 1 97.5 107 LEU B C 1
ATOM 1885 O O . LEU B 1 107 ? 1.291 13.969 -1.849 1 97.5 107 LEU B O 1
ATOM 1889 N N . THR B 1 108 ? 1.681 15.844 -0.778 1 96.06 108 THR B N 1
ATOM 1890 C CA . THR B 1 108 ? 3.123 15.742 -0.974 1 96.06 108 THR B CA 1
ATOM 1891 C C . THR B 1 108 ? 3.861 15.922 0.35 1 96.06 108 THR B C 1
ATOM 1893 O O . THR B 1 108 ? 3.332 16.516 1.286 1 96.06 108 THR B O 1
ATOM 1896 N N . CYS B 1 109 ? 4.977 15.32 0.402 1 91.94 109 CYS B N 1
ATOM 1897 C CA . CYS B 1 109 ? 5.805 15.422 1.597 1 91.94 109 CYS B CA 1
ATOM 1898 C C . CYS B 1 109 ? 7.246 15.758 1.231 1 91.94 109 CYS B C 1
ATOM 1900 O O . CYS B 1 109 ? 7.613 15.75 0.054 1 91.94 109 CYS B O 1
ATOM 1902 N N . ASP B 1 110 ? 7.984 16.188 2.283 1 82.62 110 ASP B N 1
ATOM 1903 C CA . ASP B 1 110 ? 9.414 16.422 2.129 1 82.62 110 ASP B CA 1
ATOM 1904 C C . ASP B 1 110 ? 10.219 15.195 2.576 1 82.62 110 ASP B C 1
ATOM 1906 O O . ASP B 1 110 ? 10.289 14.898 3.771 1 82.62 110 ASP B O 1
ATOM 1910 N N . 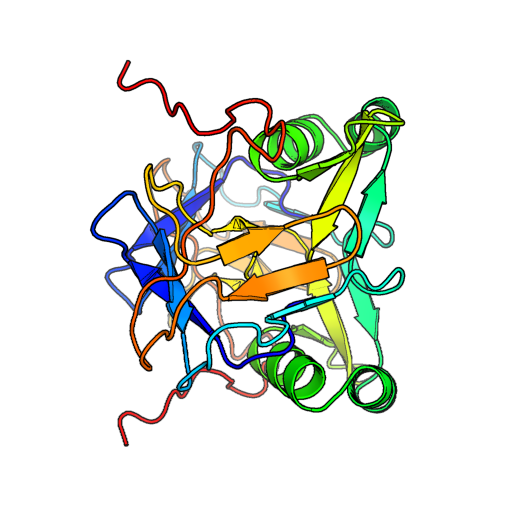TYR B 1 111 ? 10.766 14.508 1.56 1 72.5 111 TYR B N 1
ATOM 1911 C CA . TYR B 1 111 ? 11.492 13.281 1.861 1 72.5 111 TYR B CA 1
ATOM 1912 C C . TYR B 1 111 ? 12.688 13.555 2.758 1 72.5 111 TYR B C 1
ATOM 1914 O O . TYR B 1 111 ? 13.18 12.656 3.449 1 72.5 111 TYR B O 1
ATOM 1922 N N . PHE B 1 112 ? 13.195 14.672 2.645 1 62.97 112 PHE B N 1
ATOM 1923 C CA . PHE B 1 112 ? 14.375 14.992 3.428 1 62.97 112 PHE B CA 1
ATOM 1924 C C . PHE B 1 112 ? 14.039 15.078 4.914 1 62.97 112 PHE B C 1
ATOM 1926 O O . PHE B 1 112 ? 14.922 14.938 5.762 1 62.97 112 PHE B O 1
ATOM 1933 N N . THR B 1 113 ? 12.898 15.43 5.176 1 56.88 113 THR B N 1
ATOM 1934 C CA . THR B 1 113 ? 12.516 15.414 6.582 1 56.88 113 THR B CA 1
ATOM 1935 C C . THR B 1 113 ? 12.422 13.984 7.105 1 56.88 113 THR B C 1
ATOM 1937 O O . THR B 1 113 ? 12.625 13.742 8.297 1 56.88 113 THR B O 1
ATOM 1940 N N . PHE B 1 114 ? 12.008 13.078 6.215 1 53.56 114 PHE B N 1
ATOM 1941 C CA . PHE B 1 114 ? 12 11.664 6.559 1 53.56 114 PHE B CA 1
ATOM 1942 C C . PHE B 1 114 ? 13.172 10.945 5.898 1 53.56 114 PHE B C 1
ATOM 1944 O O . PHE B 1 114 ? 13.57 11.289 4.789 1 53.56 114 PHE B O 1
ATOM 1951 N N . TRP B 1 115 ? 14.188 10.57 6.566 1 48.25 115 TRP B N 1
ATOM 1952 C CA . TRP B 1 115 ? 15.352 9.883 6.004 1 48.25 115 TRP B CA 1
ATOM 1953 C C . TRP B 1 115 ? 14.922 8.648 5.215 1 48.25 115 TRP B C 1
ATOM 1955 O O . TRP B 1 115 ? 14.602 7.613 5.797 1 48.25 115 TRP B O 1
ATOM 1965 N N . PHE B 1 116 ? 14.031 8.805 4.281 1 48.19 116 PHE B N 1
ATOM 1966 C CA . PHE B 1 116 ? 13.922 7.68 3.357 1 48.19 116 PHE B CA 1
ATOM 1967 C C . PHE B 1 116 ? 15.266 7.395 2.691 1 48.19 116 PHE B C 1
ATOM 1969 O O . PHE B 1 116 ? 16.031 8.312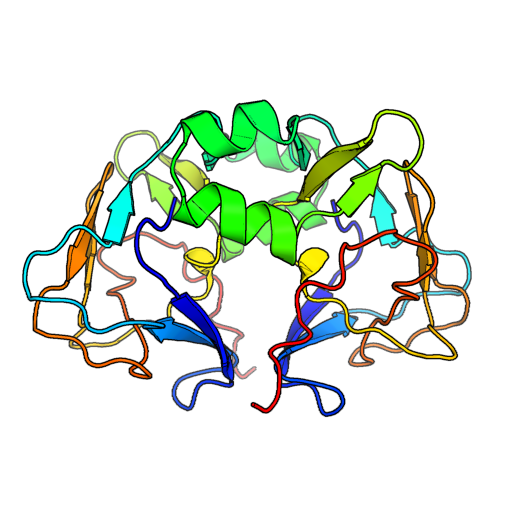 2.422 1 48.19 116 PHE B O 1
ATOM 1976 N N . GLU B 1 117 ? 15.914 6.383 3.113 1 46.62 117 GLU B N 1
ATOM 1977 C CA . GLU B 1 117 ? 16.922 6.117 2.088 1 46.62 117 GLU B CA 1
ATOM 1978 C C . GLU B 1 117 ? 16.312 6.223 0.688 1 46.62 117 GLU B C 1
ATOM 1980 O O . GLU B 1 117 ? 15.258 5.664 0.42 1 46.62 117 GLU B O 1
ATOM 1985 N N . PRO B 1 118 ? 16.594 7.359 0.057 1 42.81 118 PRO B N 1
ATOM 1986 C CA . PRO B 1 118 ? 15.969 7.547 -1.256 1 42.81 118 PRO B CA 1
ATOM 1987 C C . PRO B 1 118 ? 15.664 6.227 -1.96 1 42.81 118 PRO B C 1
ATOM 1989 O O . PRO B 1 118 ? 16.578 5.453 -2.246 1 42.81 118 PRO B O 1
ATOM 1992 N N . PRO B 1 119 ? 14.789 5.656 -1.629 1 38.44 119 PRO B N 1
ATOM 1993 C CA . PRO B 1 119 ? 14.531 4.469 -2.443 1 38.44 119 PRO B CA 1
ATOM 1994 C C . PRO B 1 119 ? 14.5 4.773 -3.939 1 38.44 119 PRO B C 1
ATOM 1996 O O . PRO B 1 119 ? 15.016 3.988 -4.742 1 38.44 119 PRO B O 1
ATOM 1999 N N . PHE B 1 120 ? 13.477 5.531 -4.281 1 36.47 120 PHE B N 1
ATOM 2000 C CA . PHE B 1 120 ? 12.969 5.703 -5.637 1 36.47 120 PHE B CA 1
ATOM 2001 C C . PHE B 1 120 ? 14.023 6.344 -6.531 1 36.47 120 PHE B C 1
ATOM 2003 O O . PHE B 1 120 ? 13.695 6.898 -7.586 1 36.47 120 PHE B O 1
ATOM 2010 N N . ALA B 1 121 ? 15.172 6.691 -6.055 1 31.2 121 ALA B N 1
ATOM 2011 C CA . ALA B 1 121 ? 15.867 6.922 -7.316 1 31.2 121 ALA B CA 1
ATOM 2012 C C . ALA B 1 121 ? 15.742 5.719 -8.242 1 31.2 121 ALA B C 1
ATOM 2014 O O . ALA B 1 121 ? 16.438 4.711 -8.055 1 31.2 121 ALA B O 1
ATOM 2015 N N . ASN B 1 122 ? 14.617 5.18 -8.336 1 28.53 122 ASN B N 1
ATOM 2016 C CA . ASN B 1 122 ? 14.688 4.414 -9.578 1 28.53 122 ASN B CA 1
ATOM 2017 C C . ASN B 1 122 ? 15.695 5.02 -10.555 1 28.53 122 ASN B C 1
ATOM 2019 O O . ASN B 1 122 ? 15.492 6.133 -11.047 1 28.53 122 ASN B O 1
ATOM 2023 N N . PRO B 1 123 ? 17.016 4.906 -10.383 1 29.55 123 PRO B N 1
ATOM 2024 C CA . PRO B 1 123 ? 17.844 5.457 -11.453 1 29.55 123 PRO B CA 1
ATOM 2025 C C . PRO B 1 123 ? 17.219 5.273 -12.836 1 29.55 123 PRO B C 1
ATOM 2027 O O . PRO B 1 123 ? 16.609 4.238 -13.109 1 29.55 123 PRO B O 1
ATOM 2030 N N . SER B 1 124 ? 16.734 6.332 -13.461 1 26.22 124 SER B N 1
ATOM 2031 C CA . SER B 1 124 ? 16.766 6.445 -14.914 1 26.22 124 SER B CA 1
ATOM 2032 C C . SER B 1 124 ? 17.875 5.586 -15.523 1 26.22 124 SER B C 1
ATOM 2034 O O . SER B 1 124 ? 18.078 5.59 -16.734 1 26.22 124 SER B O 1
ATOM 2036 N N . GLU B 1 125 ? 18.766 4.996 -14.672 1 23.23 125 GLU B N 1
ATOM 2037 C CA . GLU B 1 125 ? 19.672 4.332 -15.602 1 23.23 125 GLU B CA 1
ATOM 2038 C C . GLU B 1 125 ? 18.984 3.178 -16.328 1 23.23 125 GLU B C 1
ATOM 2040 O O . GLU B 1 125 ? 18.109 2.529 -15.766 1 23.23 125 GLU B O 1
#

Sequence (250 aa):
MMIVKNYVAPSDIHGVGVFAGEDINQGTRIYEFVEDIDIVMTREKTLTYGAEFARFMRIFAFVDPGDRTMVISVDNSRFMNHAEQPNTAWDEQFGWATRDIRKGEELTCDYFTFWFEPPFANPSEMMIVKNYVAPSDIHGVGVFAGEDINQGTRIYEFVEDIDIVMTREKTLTYGAEFARFMRIFAFVDPGDRTMVISVDNSRFMNHAEQPNTAWDEQFGWATRDIRKGEELTCDYFTFWFEPPFANPSE

Foldseek 3Di:
DFPADWDWDQDPVDGIFIFGQAKFAAPDWGDFDDPVFKDKAALVVQPVVHDVSSLVQLAQFFADPPPRITIDGPDRVSRAAADPDFQWDDDPTTMGGNHIHHGGGTGHDHVVVTPRVNRPCPPPD/DFPADWDWDQDPVDGIFIFGQAKFAAPDWGDFDDPVFKDKAALVVQPVVHDVSSLVQLAQFFADPPPRITIDGPDRVSRAAADPDFQWDDDPTTMGGNHIHHGGGTGHDHCVVTPRVNRPCPPPD

Organism: NCBI:txid111831

=== Feature glossary ===
The record interleaves many kinds of information about one protein. Here is each kind framed as the question it answers.

Q: What does the local fold look like, residue by residue?
A: The Foldseek 3Di string encodes local tertiary geometry as a 20-letter alphabet — one character per residue — derived from the relative positions of nearby Cα atoms. Unlike the amino-acid sequence, 3Di is a direct function of the 3D structure, so two proteins with the same fold have similar 3Di strings even at low sequence identity.

Q: Which residues are in helices, strands, or loops?
A: The SS8 string is DSSP's per-residue secondary-structure call. α-helix (H) means an i→i+4 H-bond ladder; β-strand (E) means the residue participates in a β-sheet; 3₁₀ (G) and π (I) are tighter and wider helices; T/S are turns/bends; '-' is loop.

Q: How big and how compact is the whole molecule?
A: Radius of gyration (Rg) is the root-mean-square distance of Cα atoms from their centroid — a single number for overall size and compactness. A globular domain of N residues has Rg ≈ 2.2·N^0.38 Å; an extended or disordered chain has a much larger Rg. The Cα contact count is the number of residue pairs whose Cα atoms are within 8 Å and are more than four positions apart in sequence — a standard proxy for tertiary packing density. The bounding box is the smallest axis-aligned box enclosing all Cα atoms.

Q: Where is each backbone atom in 3D?
A: Structure coordinates are given as an mmCIF _atom_site loop: one row per atom with element, residue name, chain id, sequence number, and x/y/z position in Å. Only the four main-chain atoms per residue are included here; side chains are omitted to keep the record compact.

Q: What is the amino-acid chain?
A: Primary structure: the covalent order of the twenty standard amino acids along the backbone. Two proteins with the same sequence will (almost always) fold to the same structure; two with 30% identity often share a fold but not the details.

Q: What if only a Cα trace is available?
A: Three-state secondary structure (P-SEA) collapses the eight DSSP classes into helix (a), strand (b), and coil (c). P-SEA assigns these from Cα geometry alone — distances and angles — without requiring backbone oxygens, so it works on any Cα trace.

Q: What family and function is it annotated with?
A: Database cross-references. InterPro integrates a dozen domain/family signature databases into unified entries with residue-range hits. GO terms attach function/process/location labels with evidence codes. CATH codes position the fold in a four-level structural taxonomy. Organism is the NCBI-taxonomy species name.

Q: How confident is the AlphaFold model at each residue?
A: pLDDT is the predicted lDDT-Cα score: AlphaFold's confidence that the local environment of each residue (all inter-atomic distances within 15 Å) is correctly placed. It is a per-residue number between 0 and 100, with higher meaning more reliable.

Q: How mobile is each atom in the crystal?
A: B-factor (Debye–Waller factor) reflects atomic displacement in the crystal lattice. It is an experimental observable (units Å²), not a prediction; low values mean the atom is pinned down, high values mean it moves or is heterogeneous across the crystal.

Q: Which residues are buried vs exposed?
A: SASA measures how much of the protein is reachable by solvent. It is computed by rolling a water-sized probe over the atomic surface and summing the exposed area (Å²). Per-residue SASA distinguishes core (buried, low SASA) from surface (exposed, high SASA) residues; total SASA is a whole-molecule size measure.

Q: What do the diagnostic plots show?
A: Plot images: a contact map (which residues are close in 3D, as an N×N binary image), a Ramachandran scatter (backbone torsion angles, revealing secondary-structure composition at a glance), and — for AlphaFold structures — a PAE heatmap (pairwise prediction confidence).

Q: What known structures does this most resemble?
A: The Foldseek neighbor list gives the closest experimentally determined structures in the PDB, ranked by structural alignment. TM-score near 1 means near-identical fold; near 0.3 means only rough topology match. This is how one finds what a novel AlphaFold prediction most resembles in the solved-structure universe.

Q: Are the domains correctly placed relative to each other?
A: Predicted aligned error is AlphaFold's pairwise confidence. Unlike pLDDT (per-residue), PAE is per-residue-pair and captures whether two parts of the structure are correctly placed relative to each other. Units are ångströms of expected positional error.

Q: What do the rendered images show?
A: Structure images are PyMOL renders from six orthogonal camera directions. Cartoon representation draws helices as coils and strands as arrows; sticks shows the backbone as bonds; surface shows the solvent-excluded envelope. Rainbow coloring maps sequence position to hue (blue→red, N→C); chain coloring assigns a distinct color per polypeptide.

Q: What are the backbone torsion angles?
A: φ (phi) and ψ (psi) are the two rotatable backbone dihedrals per residue: φ is the C(i-1)–N–Cα–C torsion, ψ is the N–Cα–C–N(i+1) torsion, both in degrees on (−180°, 180°]. α-helical residues cluster near (−60°, −45°); β-strand residues near (−120°, +130°). A Ramachandran plot is simply a scatter of (φ, ψ) for every residue.